Protein AF-T1FDK3-F1 (afdb_monomer)

Structure (mmCIF, N/CA/C/O backbone):
data_AF-T1FDK3-F1
#
_entry.id   AF-T1FDK3-F1
#
loop_
_atom_site.group_PDB
_atom_site.id
_atom_site.type_symbol
_atom_site.label_atom_id
_atom_site.label_alt_id
_atom_site.label_comp_id
_atom_site.label_asym_id
_atom_site.label_entity_id
_atom_site.label_seq_id
_atom_site.pdbx_PDB_ins_code
_atom_site.Cartn_x
_atom_site.Cartn_y
_atom_site.Cartn_z
_atom_site.occupancy
_atom_site.B_iso_or_equiv
_atom_site.auth_seq_id
_atom_site.auth_comp_id
_atom_site.auth_asym_id
_atom_site.auth_atom_id
_atom_site.pdbx_PDB_model_num
ATOM 1 N N . MET A 1 1 ? 22.942 30.268 19.348 1.00 40.03 1 MET A N 1
ATOM 2 C CA . MET A 1 1 ? 23.980 29.227 19.420 1.00 40.03 1 MET A CA 1
ATOM 3 C C . MET A 1 1 ? 23.847 28.448 18.130 1.00 40.03 1 MET A C 1
ATOM 5 O O . MET A 1 1 ? 22.834 27.794 17.935 1.00 40.03 1 MET A O 1
ATOM 9 N N . SER A 1 2 ? 24.730 28.754 17.190 1.00 33.16 2 SER A N 1
ATOM 10 C CA . SER A 1 2 ? 24.758 28.276 15.808 1.00 33.16 2 SER A CA 1
ATOM 11 C C . SER A 1 2 ? 25.145 26.800 15.764 1.00 33.16 2 SER A C 1
ATOM 13 O O . SER A 1 2 ? 26.151 26.430 16.360 1.00 33.16 2 SER A O 1
ATOM 15 N N . GLU A 1 3 ? 24.349 25.976 15.084 1.00 39.06 3 GLU A N 1
ATOM 16 C CA . GLU A 1 3 ? 24.733 24.612 14.711 1.00 39.06 3 GLU A CA 1
ATOM 17 C C . GLU A 1 3 ? 25.651 24.701 13.486 1.00 39.06 3 GLU A C 1
ATOM 19 O O . GLU A 1 3 ? 25.237 25.173 12.426 1.00 39.06 3 GLU A O 1
ATOM 24 N N . GLU A 1 4 ? 26.916 24.321 13.664 1.00 34.44 4 GLU A N 1
ATOM 25 C CA . GLU A 1 4 ? 27.879 24.154 12.577 1.00 34.44 4 GLU A CA 1
ATOM 26 C C . GLU A 1 4 ? 27.476 22.947 11.722 1.00 34.44 4 GLU A C 1
ATOM 28 O O . GLU A 1 4 ? 27.280 21.835 12.218 1.00 34.44 4 GLU A O 1
ATOM 33 N N . LEU A 1 5 ? 27.332 23.195 10.422 1.00 39.03 5 LEU A N 1
ATOM 34 C CA . LEU A 1 5 ? 27.280 22.170 9.390 1.00 39.03 5 LEU A CA 1
ATOM 35 C C . LEU A 1 5 ? 28.651 21.488 9.332 1.00 39.03 5 LEU A C 1
ATOM 37 O O . LEU A 1 5 ? 29.679 22.157 9.318 1.00 39.03 5 LEU A O 1
ATOM 41 N N . CYS A 1 6 ? 28.661 20.159 9.312 1.00 37.69 6 CYS A N 1
ATOM 42 C CA . CYS A 1 6 ? 29.875 19.386 9.081 1.00 37.69 6 CYS A CA 1
ATOM 43 C C . CYS A 1 6 ? 30.230 19.507 7.591 1.00 37.69 6 CYS A C 1
ATOM 45 O O . CYS A 1 6 ? 29.528 18.942 6.747 1.00 37.69 6 CYS A O 1
ATOM 47 N 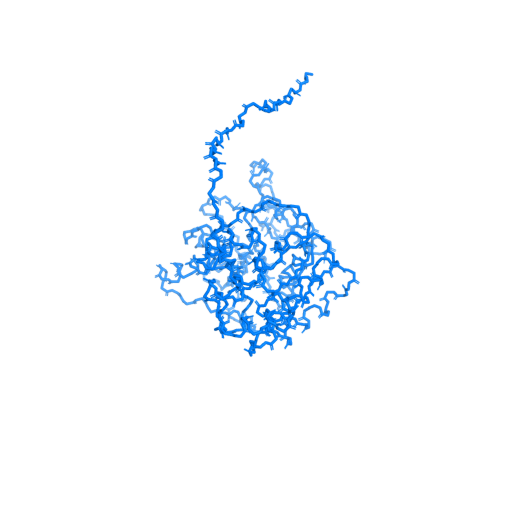N . ASP A 1 7 ? 31.268 20.282 7.280 1.00 34.06 7 ASP A N 1
ATOM 48 C CA . ASP A 1 7 ? 31.867 20.346 5.950 1.00 34.06 7 ASP A CA 1
ATOM 49 C C . ASP A 1 7 ? 32.502 18.982 5.636 1.00 34.06 7 ASP A C 1
ATOM 51 O O . ASP A 1 7 ? 33.380 18.501 6.352 1.00 34.06 7 ASP A O 1
ATOM 55 N N . PHE A 1 8 ? 32.010 18.320 4.589 1.00 36.59 8 PHE A N 1
ATOM 56 C CA . PHE A 1 8 ? 32.657 17.137 4.030 1.00 36.59 8 PHE A CA 1
ATOM 57 C C . PHE A 1 8 ? 33.859 17.607 3.202 1.00 36.59 8 PHE A C 1
ATOM 59 O O . PHE A 1 8 ? 33.680 18.268 2.182 1.00 36.59 8 PHE A O 1
ATOM 66 N N . ASP A 1 9 ? 35.068 17.278 3.655 1.00 35.81 9 ASP A N 1
ATOM 67 C CA . ASP A 1 9 ? 36.313 17.520 2.924 1.00 35.81 9 ASP A CA 1
ATOM 68 C C . ASP A 1 9 ? 36.345 16.696 1.621 1.00 35.81 9 ASP A C 1
ATOM 70 O O . ASP A 1 9 ? 36.283 15.466 1.641 1.00 35.81 9 ASP A O 1
ATOM 74 N N . ASP A 1 10 ? 36.514 17.375 0.484 1.00 41.25 10 ASP A N 1
ATOM 75 C CA . ASP A 1 10 ? 36.627 16.827 -0.883 1.00 41.25 10 ASP A CA 1
ATOM 76 C C . ASP A 1 10 ? 37.941 16.035 -1.142 1.00 41.25 10 ASP A C 1
ATOM 78 O O . ASP A 1 10 ? 38.418 15.957 -2.277 1.00 41.25 10 ASP A O 1
ATOM 82 N N . SER A 1 11 ? 38.574 15.453 -0.116 1.00 37.19 11 SER A N 1
ATOM 83 C CA . SER A 1 11 ? 39.953 14.931 -0.218 1.00 37.19 11 SER A CA 1
ATOM 84 C C . SER A 1 11 ? 40.131 13.410 -0.272 1.00 37.19 11 SER A C 1
ATOM 86 O O . SER A 1 11 ? 41.244 12.964 -0.537 1.00 37.19 11 SER A O 1
ATOM 88 N N . ASP A 1 12 ? 39.072 12.602 -0.196 1.00 36.78 12 ASP A N 1
ATOM 89 C CA . ASP A 1 12 ? 39.185 11.150 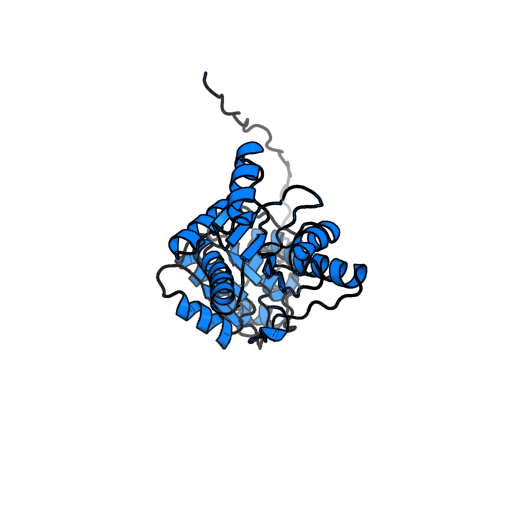-0.415 1.00 36.78 12 ASP A CA 1
ATOM 90 C C . ASP A 1 12 ? 38.819 10.754 -1.858 1.00 36.78 12 ASP A C 1
ATOM 92 O O . ASP A 1 12 ? 37.902 9.973 -2.122 1.00 36.78 12 ASP A O 1
ATOM 96 N N . GLN A 1 13 ? 39.567 11.294 -2.826 1.00 36.38 13 GLN A N 1
ATOM 97 C CA . GLN A 1 13 ? 39.654 10.701 -4.162 1.00 36.38 13 GLN A CA 1
ATOM 98 C C . GLN A 1 13 ? 40.666 9.555 -4.122 1.00 36.38 13 GLN A C 1
ATOM 100 O O . GLN A 1 13 ? 41.876 9.767 -4.085 1.00 36.38 13 GLN A O 1
ATOM 105 N N . ILE A 1 14 ? 40.176 8.318 -4.155 1.00 33.22 14 ILE A N 1
ATOM 106 C CA . ILE A 1 14 ? 41.021 7.152 -4.421 1.00 33.22 14 ILE A CA 1
ATOM 107 C C . ILE A 1 14 ? 41.459 7.230 -5.893 1.00 33.22 14 ILE A C 1
ATOM 109 O O . ILE A 1 14 ? 40.695 6.892 -6.798 1.00 33.22 14 ILE A O 1
ATOM 113 N N . GLU A 1 15 ? 42.689 7.686 -6.142 1.00 29.62 15 GLU A N 1
ATOM 114 C CA . GLU A 1 15 ? 43.348 7.573 -7.447 1.00 29.62 15 GLU A CA 1
ATOM 115 C C . GLU A 1 15 ? 43.604 6.093 -7.773 1.00 29.62 15 GLU A C 1
ATOM 117 O O . GLU A 1 15 ? 44.551 5.473 -7.286 1.00 29.62 15 GLU A O 1
ATOM 122 N N . ILE A 1 16 ? 42.784 5.515 -8.651 1.00 33.41 16 ILE A N 1
ATOM 123 C CA . ILE A 1 16 ? 43.157 4.290 -9.363 1.00 33.41 16 ILE A CA 1
ATOM 124 C C . ILE A 1 16 ? 44.038 4.710 -10.544 1.00 33.41 16 ILE A C 1
ATOM 126 O O . ILE A 1 16 ? 43.554 5.038 -11.626 1.00 33.41 16 ILE A O 1
ATOM 130 N N . VAL A 1 17 ? 45.354 4.708 -10.335 1.00 35.44 17 VAL A N 1
ATOM 131 C CA . VAL A 1 17 ? 46.335 4.857 -11.416 1.00 35.44 17 VAL A CA 1
ATOM 132 C C . VAL A 1 17 ? 46.329 3.580 -12.261 1.00 35.44 17 VAL A C 1
ATOM 134 O O . VAL A 1 17 ? 46.895 2.562 -11.865 1.00 35.44 17 VAL A O 1
ATOM 137 N N . GLN A 1 18 ? 45.729 3.628 -13.452 1.00 35.25 18 GLN A N 1
ATOM 138 C CA . GLN A 1 18 ? 46.006 2.656 -14.511 1.00 35.25 18 GLN A CA 1
ATOM 139 C C . GLN A 1 18 ? 46.892 3.296 -15.582 1.00 35.25 18 GLN A C 1
ATOM 141 O O . GLN A 1 18 ? 46.448 4.084 -16.413 1.00 35.25 18 GLN A O 1
ATOM 146 N N . ASN A 1 19 ? 48.170 2.916 -15.566 1.00 33.00 19 ASN A N 1
ATOM 147 C CA . ASN A 1 19 ? 49.060 3.056 -16.712 1.00 33.00 19 ASN A CA 1
ATOM 148 C C . ASN A 1 19 ? 48.571 2.125 -17.830 1.00 33.00 19 ASN A C 1
ATOM 150 O O . ASN A 1 19 ? 48.770 0.914 -17.741 1.00 33.00 19 ASN A O 1
ATOM 154 N N . ILE A 1 20 ? 48.006 2.678 -18.902 1.00 37.38 20 ILE A N 1
ATOM 155 C CA . ILE A 1 20 ? 47.882 1.971 -20.181 1.00 37.38 20 ILE A CA 1
ATOM 156 C C . ILE A 1 20 ? 48.709 2.748 -21.202 1.00 37.38 20 ILE A C 1
ATOM 158 O O . ILE A 1 20 ? 48.268 3.745 -21.766 1.00 37.38 20 ILE A O 1
ATOM 162 N N . LYS A 1 21 ? 49.951 2.292 -21.389 1.00 33.03 21 LYS A N 1
ATOM 163 C CA . LYS A 1 21 ? 50.723 2.569 -22.600 1.00 33.03 21 LYS A CA 1
ATOM 164 C C . LYS A 1 21 ? 50.174 1.682 -23.712 1.00 33.03 21 LYS A C 1
ATOM 166 O O . LYS A 1 21 ? 50.051 0.478 -23.509 1.00 33.03 21 LYS A O 1
ATOM 171 N N . ASP A 1 22 ? 49.872 2.318 -24.836 1.00 38.66 22 ASP A N 1
ATOM 172 C CA . ASP A 1 22 ? 49.756 1.787 -26.195 1.00 38.66 22 ASP A CA 1
ATOM 173 C C . ASP A 1 22 ? 49.911 0.262 -26.335 1.00 38.66 22 ASP A C 1
ATOM 175 O O . ASP A 1 22 ? 51.022 -0.268 -26.407 1.00 38.66 22 ASP A O 1
ATOM 179 N N . GLN A 1 23 ? 48.779 -0.435 -26.452 1.00 35.69 23 GLN A N 1
ATOM 180 C CA . GLN A 1 23 ? 48.713 -1.697 -27.180 1.00 35.69 23 GLN A CA 1
ATOM 181 C C . GLN A 1 23 ? 47.575 -1.653 -28.196 1.00 35.69 23 GLN A C 1
ATOM 183 O O . GLN A 1 23 ? 46.437 -1.284 -27.913 1.00 35.69 23 GLN A O 1
ATOM 188 N N . GLU A 1 24 ? 47.973 -1.987 -29.413 1.00 35.56 24 GLU A N 1
ATOM 189 C CA . GLU A 1 24 ? 47.253 -1.932 -30.669 1.00 35.56 24 GLU A CA 1
ATOM 190 C C . GLU A 1 24 ? 45.970 -2.783 -30.666 1.00 35.56 24 GLU A C 1
ATOM 192 O O . GLU A 1 24 ? 45.958 -3.912 -30.185 1.00 35.56 24 GLU A O 1
ATOM 197 N N . ASN A 1 25 ? 44.905 -2.238 -31.267 1.00 39.12 25 ASN A N 1
ATOM 198 C CA . ASN A 1 25 ? 43.781 -2.940 -31.903 1.00 39.12 25 ASN A CA 1
ATOM 199 C C . ASN A 1 25 ? 43.365 -4.299 -31.304 1.00 39.12 25 ASN A C 1
ATOM 201 O O . ASN A 1 25 ? 43.448 -5.334 -31.966 1.00 39.12 25 ASN A O 1
ATOM 205 N N . VAL A 1 26 ? 42.781 -4.285 -30.106 1.00 35.75 26 VAL A N 1
ATOM 206 C CA . VAL A 1 26 ? 41.851 -5.342 -29.692 1.00 35.75 26 VAL A CA 1
ATOM 207 C C . VAL A 1 26 ? 40.445 -4.820 -29.952 1.00 35.75 26 VAL A C 1
ATOM 209 O O . VAL A 1 26 ? 40.012 -3.838 -29.352 1.00 35.75 26 VAL A O 1
ATOM 212 N N . SER A 1 27 ? 39.725 -5.447 -30.879 1.00 37.28 27 SER A N 1
ATOM 213 C CA . SER A 1 27 ? 38.295 -5.227 -31.076 1.00 37.28 27 SER A CA 1
ATOM 214 C C . SER A 1 27 ? 37.567 -5.508 -29.760 1.00 37.28 27 SER A C 1
ATOM 216 O O . SER A 1 27 ? 37.318 -6.666 -29.427 1.00 37.28 27 SER A O 1
ATOM 218 N N . ILE A 1 28 ? 37.265 -4.456 -28.993 1.00 47.81 28 ILE A N 1
ATOM 219 C CA . ILE A 1 28 ? 36.451 -4.548 -27.782 1.00 47.81 28 ILE A CA 1
ATOM 220 C C . ILE A 1 28 ? 35.093 -5.080 -28.235 1.00 47.81 28 ILE A C 1
ATOM 222 O O . ILE A 1 28 ? 34.325 -4.366 -28.882 1.00 47.81 28 ILE A O 1
ATOM 226 N N . HIS A 1 29 ? 34.815 -6.349 -27.938 1.00 50.22 29 HIS A N 1
ATOM 227 C CA . HIS A 1 29 ? 33.474 -6.907 -28.024 1.00 50.22 29 HIS A CA 1
ATOM 228 C C . HIS A 1 29 ? 32.595 -6.040 -27.116 1.00 50.22 29 HIS A C 1
ATOM 230 O O . HIS A 1 29 ? 32.628 -6.185 -25.897 1.00 50.22 29 HIS A O 1
ATOM 236 N N . ARG A 1 30 ? 31.870 -5.068 -27.680 1.00 57.72 30 ARG A N 1
ATOM 237 C CA . ARG A 1 30 ? 30.856 -4.350 -26.909 1.00 57.72 30 ARG A CA 1
ATOM 238 C C . ARG A 1 30 ? 29.797 -5.377 -26.535 1.00 57.72 30 ARG A C 1
ATOM 240 O O . ARG A 1 30 ? 29.180 -5.950 -27.434 1.00 57.72 30 ARG A O 1
ATOM 247 N N . SER A 1 31 ? 29.639 -5.623 -25.236 1.00 74.31 31 SER A N 1
ATOM 248 C CA . SER A 1 31 ? 28.607 -6.512 -24.718 1.00 74.31 31 SER A CA 1
ATOM 249 C C . SER A 1 31 ? 27.240 -6.011 -25.171 1.00 74.31 31 SER A C 1
ATOM 251 O O . SER A 1 31 ? 26.939 -4.818 -25.093 1.00 74.31 31 SER A O 1
ATOM 253 N N . GLY A 1 32 ? 26.432 -6.909 -25.720 1.00 88.50 32 GLY A N 1
ATOM 254 C CA . GLY A 1 32 ? 25.068 -6.607 -26.137 1.00 88.50 32 GLY A CA 1
ATOM 255 C C . GLY A 1 32 ? 24.077 -6.962 -25.034 1.00 88.50 32 GLY A C 1
ATOM 256 O O . GLY A 1 32 ? 24.391 -7.700 -24.106 1.00 88.50 32 GLY A O 1
ATOM 257 N N . PHE A 1 33 ? 22.816 -6.548 -25.177 1.00 91.38 33 PHE A N 1
ATOM 258 C CA . PHE A 1 33 ? 21.756 -6.946 -24.233 1.00 91.38 33 PHE A CA 1
ATOM 259 C C . PHE A 1 33 ? 21.548 -8.469 -24.126 1.00 91.38 33 PHE A C 1
ATOM 261 O O . PHE A 1 33 ? 20.960 -8.945 -23.156 1.00 91.38 33 PHE A O 1
ATOM 268 N N . ARG A 1 34 ? 22.023 -9.244 -25.112 1.00 90.31 34 ARG A N 1
ATOM 269 C CA . ARG A 1 34 ? 21.990 -10.715 -25.092 1.00 90.31 34 ARG A CA 1
ATOM 270 C C . ARG A 1 34 ? 22.871 -11.310 -23.993 1.00 90.31 34 ARG A C 1
ATOM 272 O O . ARG A 1 34 ? 22.541 -12.381 -23.491 1.00 90.31 34 ARG A O 1
ATOM 279 N N . ASP A 1 35 ? 23.922 -10.604 -23.589 1.00 92.12 35 ASP A N 1
ATOM 280 C CA . ASP A 1 35 ? 24.878 -11.085 -22.589 1.00 92.12 35 ASP A CA 1
ATOM 281 C C . ASP A 1 35 ? 24.290 -11.043 -21.169 1.00 92.12 35 ASP A C 1
ATOM 283 O O . ASP A 1 35 ? 24.765 -11.736 -20.275 1.00 92.12 35 ASP A O 1
ATOM 287 N N . PHE A 1 36 ? 23.191 -10.305 -20.969 1.00 93.69 36 PHE A N 1
ATOM 288 C CA . PHE A 1 36 ? 22.431 -10.292 -19.716 1.00 93.69 36 PHE A CA 1
ATOM 289 C C . PHE A 1 36 ? 21.510 -11.508 -19.528 1.00 93.69 36 PHE A C 1
ATOM 291 O O . PHE A 1 36 ? 20.826 -11.586 -18.511 1.00 93.69 36 PHE A O 1
ATOM 298 N N . LEU A 1 37 ? 21.448 -12.435 -20.496 1.00 94.12 37 LEU A N 1
ATOM 299 C CA . LEU A 1 37 ? 20.627 -13.657 -20.428 1.00 94.12 37 LEU A CA 1
ATOM 300 C C . LEU A 1 37 ? 19.135 -13.386 -20.134 1.00 94.12 37 LEU A C 1
ATOM 302 O O . LEU A 1 37 ? 18.466 -14.123 -19.407 1.00 94.12 37 LEU A O 1
ATOM 306 N N . LEU A 1 38 ? 18.604 -12.307 -20.715 1.00 95.69 38 LEU A N 1
ATOM 307 C CA . LEU A 1 38 ? 17.199 -11.921 -20.587 1.00 95.69 38 LEU A CA 1
ATOM 308 C C . LEU A 1 38 ? 16.263 -12.910 -21.300 1.00 95.69 38 LEU A C 1
ATOM 310 O O . LEU A 1 38 ? 16.632 -13.558 -22.282 1.00 95.69 38 LEU A O 1
ATOM 314 N N . LYS A 1 39 ? 15.006 -12.951 -20.848 1.00 96.62 39 LYS A N 1
ATOM 315 C CA . LYS A 1 39 ? 13.896 -13.660 -21.494 1.00 96.62 39 LYS A CA 1
ATOM 316 C C . LYS A 1 39 ? 13.822 -13.315 -22.997 1.00 96.62 39 LYS A C 1
ATOM 318 O O . LYS A 1 39 ? 13.952 -12.134 -23.351 1.00 96.62 39 LYS A O 1
ATOM 323 N N . PRO A 1 40 ? 13.580 -14.292 -23.896 1.00 96.88 40 PRO A N 1
ATOM 324 C CA . PRO A 1 40 ? 13.515 -14.052 -25.343 1.00 96.88 40 PRO A CA 1
ATOM 325 C C . PRO A 1 40 ? 12.536 -12.941 -25.752 1.00 96.88 40 PRO A C 1
ATOM 327 O O . PRO A 1 40 ? 12.803 -12.176 -26.680 1.00 96.88 40 PRO A O 1
ATOM 330 N N . GLU A 1 41 ? 11.418 -12.817 -25.041 1.00 96.62 41 GLU A N 1
ATOM 331 C CA . GLU A 1 41 ? 10.383 -11.804 -25.240 1.00 96.62 41 GLU A CA 1
ATOM 332 C C . GLU A 1 41 ? 10.909 -10.388 -24.969 1.00 96.62 41 GLU A C 1
ATOM 334 O O . GLU A 1 41 ? 10.599 -9.459 -25.721 1.00 96.62 41 GLU A O 1
ATOM 339 N N . LEU A 1 42 ? 11.747 -10.230 -23.938 1.00 96.12 42 LEU A N 1
ATOM 340 C CA . LEU A 1 42 ? 12.394 -8.960 -23.605 1.00 96.12 42 LEU A CA 1
ATOM 341 C C . LEU A 1 42 ? 13.462 -8.599 -24.630 1.00 96.12 42 LEU A C 1
ATOM 343 O O . LEU A 1 42 ? 13.479 -7.468 -25.109 1.00 96.12 42 LEU A O 1
ATOM 347 N N . LEU A 1 43 ? 14.306 -9.556 -25.031 1.00 95.75 43 LEU A N 1
ATOM 348 C CA . LEU A 1 43 ? 15.301 -9.333 -26.087 1.00 95.75 43 LEU A CA 1
ATOM 349 C C . LEU A 1 43 ? 14.636 -8.917 -27.402 1.00 95.75 43 LEU A C 1
ATOM 351 O O . LEU A 1 43 ? 15.117 -8.017 -28.090 1.00 95.75 43 LEU A O 1
ATOM 355 N N . ARG A 1 44 ? 13.498 -9.532 -27.741 1.00 95.94 44 ARG A N 1
ATOM 356 C CA . ARG A 1 44 ? 12.699 -9.136 -28.902 1.00 95.94 44 ARG A CA 1
ATOM 357 C C . ARG A 1 44 ? 12.181 -7.704 -28.770 1.00 95.94 44 ARG A C 1
ATOM 359 O O . ARG A 1 44 ? 12.280 -6.948 -29.730 1.00 95.94 44 ARG A O 1
ATOM 366 N N . ALA A 1 45 ? 11.671 -7.317 -27.601 1.00 95.75 45 ALA A N 1
ATOM 367 C CA . ALA A 1 45 ? 11.207 -5.951 -27.367 1.00 95.75 45 ALA A CA 1
ATOM 368 C C . ALA A 1 45 ? 12.349 -4.923 -27.466 1.00 95.75 45 ALA A C 1
ATOM 370 O O . ALA A 1 45 ? 12.179 -3.887 -28.098 1.00 95.75 45 ALA A O 1
ATOM 371 N N . ILE A 1 46 ? 13.522 -5.222 -26.901 1.00 94.50 46 ILE A N 1
ATOM 372 C CA . ILE A 1 46 ? 14.728 -4.380 -26.986 1.00 94.50 46 ILE A CA 1
ATOM 373 C C . ILE A 1 46 ? 15.110 -4.135 -28.456 1.00 94.50 46 ILE A C 1
ATOM 375 O O . ILE A 1 46 ? 15.307 -2.984 -28.854 1.00 94.50 46 ILE A O 1
ATOM 379 N N . ASN A 1 47 ? 15.125 -5.194 -29.273 1.00 92.94 47 ASN A N 1
ATOM 380 C CA . ASN A 1 47 ? 15.431 -5.101 -30.703 1.00 92.94 47 ASN A CA 1
ATOM 381 C C . ASN A 1 47 ? 14.377 -4.296 -31.482 1.00 92.94 47 ASN A C 1
ATOM 383 O O . ASN A 1 47 ? 14.748 -3.474 -32.315 1.00 92.94 47 ASN A O 1
ATOM 387 N N . ASP A 1 48 ? 13.079 -4.476 -31.194 1.00 93.56 48 ASP A N 1
ATOM 388 C CA . ASP A 1 48 ? 11.988 -3.706 -31.822 1.00 93.56 48 ASP A CA 1
ATOM 389 C C . ASP A 1 48 ? 12.168 -2.183 -31.640 1.00 93.56 48 ASP A C 1
ATOM 391 O O . ASP A 1 48 ? 11.686 -1.400 -32.460 1.00 93.56 48 ASP A O 1
ATOM 395 N N . PHE A 1 49 ? 12.837 -1.753 -30.565 1.00 87.25 49 PHE A N 1
ATOM 396 C CA . PHE A 1 49 ? 13.097 -0.341 -30.272 1.00 87.25 49 PHE A CA 1
ATOM 397 C C . PHE A 1 49 ? 14.464 0.164 -30.743 1.00 87.25 49 PHE A C 1
ATOM 399 O O . PHE A 1 49 ? 14.752 1.345 -30.554 1.00 87.25 49 PHE A O 1
ATOM 406 N N . GLY A 1 50 ? 15.283 -0.690 -31.363 1.00 87.31 50 GLY A N 1
ATOM 407 C CA . GLY A 1 50 ? 16.592 -0.308 -31.898 1.00 87.31 50 GLY A CA 1
ATOM 408 C C . GLY A 1 50 ? 17.665 -0.079 -30.831 1.00 87.31 50 GLY A C 1
ATOM 409 O O . GLY A 1 50 ? 18.624 0.648 -31.077 1.00 87.31 50 GLY A O 1
ATOM 410 N N . PHE A 1 51 ? 17.516 -0.663 -29.638 1.00 86.62 51 PHE A N 1
ATOM 411 C CA . PHE A 1 51 ? 18.582 -0.647 -28.638 1.00 86.62 51 PHE A CA 1
ATOM 412 C C . PHE A 1 51 ? 19.629 -1.707 -28.985 1.00 86.62 51 PHE A C 1
ATOM 414 O O . PHE A 1 51 ? 19.393 -2.901 -28.818 1.00 86.62 51 PHE A O 1
ATOM 421 N N . GLU A 1 52 ? 20.791 -1.265 -29.456 1.00 79.06 52 GLU A N 1
ATOM 422 C CA . GLU A 1 52 ? 21.878 -2.170 -29.847 1.00 79.06 52 GLU A CA 1
ATOM 423 C C . GLU A 1 52 ? 22.854 -2.436 -28.694 1.00 79.06 52 GLU A C 1
ATOM 425 O O . GLU A 1 52 ? 23.240 -3.582 -28.459 1.00 79.06 52 GLU A O 1
ATOM 430 N N . PHE A 1 53 ? 23.206 -1.392 -27.936 1.00 90.06 53 PHE A N 1
ATOM 431 C CA . PHE A 1 53 ? 24.223 -1.459 -26.886 1.00 90.06 53 PHE A CA 1
ATOM 432 C C . PHE A 1 53 ? 23.702 -0.900 -25.556 1.00 90.06 53 PHE A C 1
ATOM 434 O O . PHE A 1 53 ? 23.102 0.182 -25.552 1.00 90.06 53 PHE A O 1
ATOM 441 N N . PRO A 1 54 ? 23.931 -1.601 -24.432 1.00 93.56 54 PRO A N 1
ATOM 442 C CA . PRO A 1 54 ? 23.612 -1.087 -23.111 1.00 93.56 54 PRO A CA 1
ATOM 443 C C . PRO A 1 54 ? 24.516 0.090 -22.734 1.00 93.56 54 PRO A C 1
ATOM 445 O O . PRO A 1 54 ? 25.685 0.151 -23.122 1.00 93.56 54 PRO A O 1
ATOM 448 N N . SER A 1 55 ? 23.980 1.032 -21.955 1.00 92.56 55 SER A N 1
ATOM 449 C CA . SER A 1 55 ? 24.794 2.076 -21.326 1.00 92.56 55 SER A CA 1
ATOM 450 C C . SER A 1 55 ? 25.661 1.500 -20.199 1.00 92.56 55 SER A C 1
ATOM 452 O O . SER A 1 55 ? 25.407 0.406 -19.703 1.00 92.56 55 SER A O 1
ATOM 454 N N . GLU A 1 56 ? 26.672 2.249 -19.758 1.00 91.81 56 GLU A N 1
ATOM 455 C CA . GLU A 1 56 ? 27.562 1.855 -18.652 1.00 91.81 56 GLU A CA 1
ATOM 456 C C . GLU A 1 56 ? 26.767 1.457 -17.401 1.00 91.81 56 GLU A C 1
ATOM 458 O O . GLU A 1 56 ? 26.877 0.335 -16.921 1.00 91.81 56 GLU A O 1
ATOM 463 N N . ILE A 1 57 ? 25.815 2.301 -16.986 1.00 93.38 57 ILE A N 1
ATOM 464 C CA . ILE A 1 57 ? 24.976 2.000 -15.821 1.00 93.38 57 ILE A CA 1
ATOM 465 C C . ILE A 1 57 ? 24.096 0.755 -16.008 1.00 93.38 57 ILE A C 1
ATOM 467 O O . ILE A 1 57 ? 23.724 0.100 -15.040 1.00 93.38 57 ILE A O 1
ATOM 471 N N . GLN A 1 58 ? 23.731 0.423 -17.248 1.00 95.06 58 GLN A N 1
ATOM 472 C CA . GLN A 1 58 ? 22.984 -0.797 -17.541 1.00 95.06 58 GLN A CA 1
ATOM 473 C C . GLN A 1 58 ? 23.884 -2.028 -17.437 1.00 95.06 58 GLN A C 1
ATOM 475 O O . GLN A 1 58 ? 23.451 -3.010 -16.842 1.00 95.06 58 GLN A O 1
ATOM 480 N N . ASN A 1 59 ? 25.121 -1.963 -17.941 1.00 94.25 59 ASN A N 1
ATOM 481 C CA . ASN A 1 59 ? 26.109 -3.032 -17.772 1.00 94.25 59 ASN A CA 1
ATOM 482 C C . ASN A 1 59 ? 26.414 -3.304 -16.297 1.00 94.25 59 ASN A C 1
ATOM 484 O O . ASN A 1 59 ? 26.475 -4.466 -15.903 1.00 94.25 59 ASN A O 1
ATOM 488 N N . ASP A 1 60 ? 26.528 -2.255 -15.484 1.00 92.94 60 ASP A N 1
ATOM 489 C CA . ASP A 1 60 ? 26.858 -2.402 -14.066 1.00 92.94 60 ASP A CA 1
ATOM 490 C C . ASP A 1 60 ? 25.667 -2.912 -13.245 1.00 92.94 60 ASP A C 1
ATOM 492 O O . ASP A 1 60 ? 25.804 -3.804 -12.406 1.00 92.94 60 ASP A O 1
ATOM 496 N N . CYS A 1 61 ? 24.472 -2.351 -13.468 1.00 95.88 61 CYS A N 1
ATOM 497 C CA . CYS A 1 61 ? 23.327 -2.623 -12.603 1.00 95.88 61 CYS A CA 1
ATOM 498 C C . CYS A 1 61 ? 22.477 -3.821 -13.041 1.00 95.88 61 CYS A C 1
ATOM 500 O O . CYS A 1 61 ? 21.979 -4.531 -12.171 1.00 95.88 61 CYS A O 1
ATOM 502 N N . ILE A 1 62 ? 22.254 -4.057 -14.343 1.00 96.06 62 ILE A N 1
ATOM 503 C CA . ILE A 1 62 ? 21.308 -5.096 -14.803 1.00 96.06 62 ILE A CA 1
ATOM 504 C C . ILE A 1 62 ? 21.686 -6.498 -14.296 1.00 96.06 62 ILE A C 1
ATOM 506 O O . ILE A 1 62 ? 20.790 -7.168 -13.775 1.00 96.06 62 ILE A O 1
ATOM 510 N N . PRO A 1 63 ? 22.956 -6.948 -14.373 1.00 95.06 63 PRO A N 1
ATOM 511 C CA . PRO A 1 63 ? 23.330 -8.282 -13.905 1.00 95.06 63 PRO A CA 1
ATOM 512 C C . PRO A 1 63 ? 23.009 -8.504 -12.425 1.00 95.06 63 PRO A C 1
ATOM 514 O O . PRO A 1 63 ? 22.445 -9.534 -12.070 1.00 95.06 63 PRO A O 1
ATOM 517 N N . GLN A 1 64 ? 23.297 -7.516 -11.572 1.00 95.31 64 GLN A N 1
ATOM 518 C CA . GLN A 1 64 ? 23.003 -7.587 -10.137 1.00 95.31 64 GLN A CA 1
ATOM 519 C C . GLN A 1 64 ? 21.495 -7.490 -9.870 1.00 95.31 64 GLN A C 1
ATOM 521 O O . GLN A 1 64 ? 20.953 -8.210 -9.034 1.00 95.31 64 GLN A O 1
ATOM 526 N N . ALA A 1 65 ? 20.796 -6.639 -10.624 1.00 96.38 65 ALA A N 1
ATOM 527 C CA . ALA A 1 65 ? 19.372 -6.390 -10.444 1.00 96.38 65 ALA A CA 1
ATOM 528 C C . ALA A 1 65 ? 18.527 -7.622 -10.768 1.00 96.38 65 ALA A C 1
ATOM 530 O O . ALA A 1 65 ? 17.533 -7.864 -10.092 1.00 96.38 65 ALA A O 1
ATOM 531 N N . ILE A 1 66 ? 18.893 -8.383 -11.807 1.00 96.12 66 ILE A N 1
ATOM 532 C CA . ILE A 1 66 ? 18.186 -9.607 -12.223 1.00 96.12 66 ILE A CA 1
ATOM 533 C C . ILE A 1 66 ? 18.244 -10.691 -11.140 1.00 96.12 66 ILE A C 1
ATOM 535 O O . ILE A 1 66 ? 17.320 -11.494 -11.048 1.00 96.12 66 ILE A O 1
ATOM 539 N N . LEU A 1 67 ? 19.291 -10.691 -10.310 1.00 94.62 67 LEU A N 1
ATOM 540 C CA . LEU A 1 67 ? 19.451 -11.620 -9.189 1.00 94.62 67 LEU A CA 1
ATOM 541 C C . LEU A 1 67 ? 18.599 -11.247 -7.963 1.00 94.62 67 LEU A C 1
ATOM 543 O O . LEU A 1 67 ? 18.655 -11.950 -6.959 1.00 94.62 67 LEU A O 1
ATOM 547 N N . GLY A 1 68 ? 17.833 -10.153 -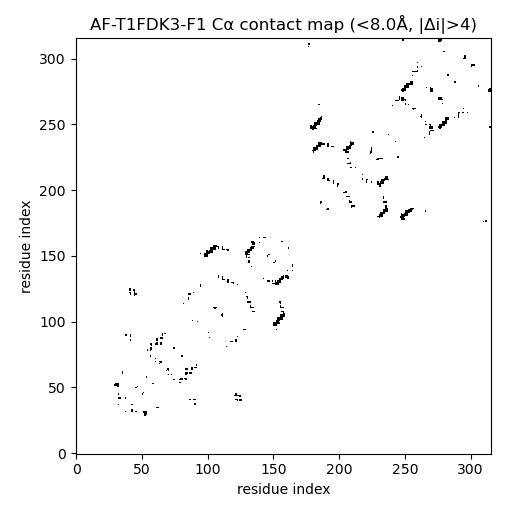8.027 1.00 92.94 68 GLY A N 1
ATOM 548 C CA . GLY A 1 68 ? 16.985 -9.695 -6.925 1.00 92.94 68 GLY A CA 1
ATOM 549 C C . GLY A 1 68 ? 17.735 -8.944 -5.824 1.00 92.94 68 GLY A C 1
ATOM 550 O O . GLY A 1 68 ? 17.215 -8.811 -4.721 1.00 92.94 68 GLY A O 1
ATOM 551 N N . LEU A 1 69 ? 18.952 -8.458 -6.096 1.00 94.69 69 LEU A N 1
ATOM 552 C CA . LEU A 1 69 ? 19.711 -7.654 -5.138 1.00 94.69 69 LEU A CA 1
ATOM 553 C C . LEU A 1 69 ? 19.160 -6.225 -5.038 1.00 94.69 69 LEU A C 1
ATOM 555 O O . LEU A 1 69 ? 18.763 -5.623 -6.040 1.00 94.69 69 LEU A O 1
ATOM 559 N N . ASP A 1 70 ? 19.222 -5.658 -3.833 1.00 95.12 70 ASP A N 1
ATOM 560 C CA . ASP A 1 70 ? 18.924 -4.248 -3.595 1.00 95.12 70 ASP A CA 1
ATOM 561 C C . ASP A 1 70 ? 19.996 -3.356 -4.232 1.00 95.12 70 ASP A C 1
ATOM 563 O O . ASP A 1 70 ? 21.197 -3.539 -4.024 1.00 95.12 70 ASP A O 1
ATOM 567 N N . ILE A 1 71 ? 19.560 -2.354 -5.002 1.00 94.88 71 ILE A N 1
ATOM 568 C CA . ILE A 1 71 ? 20.457 -1.456 -5.739 1.00 94.88 71 ILE A CA 1
ATOM 569 C C . ILE A 1 71 ? 20.187 -0.003 -5.376 1.00 94.88 71 ILE A C 1
ATOM 571 O O . ILE A 1 71 ? 19.080 0.513 -5.543 1.00 94.88 71 ILE A O 1
ATOM 575 N N . ILE A 1 72 ? 21.259 0.691 -4.997 1.00 95.38 72 ILE A N 1
ATOM 576 C CA . ILE A 1 72 ? 21.315 2.150 -4.955 1.00 95.38 72 ILE A CA 1
ATOM 577 C C . ILE A 1 72 ? 22.108 2.616 -6.175 1.00 95.38 72 ILE A C 1
ATOM 579 O O . ILE A 1 72 ? 23.278 2.289 -6.335 1.00 95.38 72 ILE A O 1
ATOM 583 N N . CYS A 1 73 ? 21.456 3.381 -7.050 1.00 91.56 73 CYS A N 1
ATOM 584 C CA . CYS A 1 73 ? 22.033 3.846 -8.308 1.00 91.56 73 CYS A CA 1
ATOM 585 C C . CYS A 1 73 ? 21.948 5.373 -8.413 1.00 91.56 73 CYS A C 1
ATOM 587 O O . CYS A 1 73 ? 20.857 5.951 -8.371 1.00 91.56 73 CYS A O 1
ATOM 589 N N . GLN A 1 74 ? 23.092 6.026 -8.628 1.00 91.69 74 GLN A N 1
ATOM 590 C CA . GLN A 1 74 ? 23.180 7.457 -8.905 1.00 91.69 74 GLN A CA 1
ATOM 591 C C . GLN A 1 74 ? 23.849 7.681 -10.262 1.00 91.69 74 GLN A C 1
ATOM 593 O O . GLN A 1 74 ? 24.963 7.246 -10.510 1.00 91.69 74 GLN A O 1
ATOM 598 N N . THR A 1 75 ? 23.168 8.386 -11.162 1.00 89.75 75 THR A N 1
ATOM 599 C CA . THR A 1 75 ? 23.749 8.828 -12.440 1.00 89.75 75 THR A CA 1
ATOM 600 C C . THR A 1 75 ? 22.966 10.027 -12.978 1.00 89.75 75 THR A C 1
ATOM 602 O O . THR A 1 75 ? 21.918 10.392 -12.429 1.00 89.75 75 THR A O 1
ATOM 605 N N . LYS A 1 76 ? 23.442 10.666 -14.046 1.00 89.25 76 LYS A N 1
ATOM 606 C CA . LYS A 1 76 ? 22.777 11.813 -14.683 1.00 89.25 76 LYS A CA 1
ATOM 607 C C . LYS A 1 76 ? 21.438 11.404 -15.318 1.00 89.25 76 LYS A C 1
ATOM 609 O O . LYS A 1 76 ? 21.158 10.225 -15.553 1.00 89.25 76 LYS A O 1
ATOM 614 N N . SER A 1 77 ? 20.556 12.378 -15.548 1.00 84.50 77 SER A N 1
ATOM 615 C CA . SER A 1 77 ? 19.303 12.129 -16.274 1.00 84.50 77 SER A CA 1
ATOM 616 C C . SER A 1 77 ? 19.598 11.679 -17.710 1.00 84.50 77 SER A C 1
ATOM 618 O O . SER A 1 77 ? 20.590 12.106 -18.292 1.00 84.50 77 SER A O 1
ATOM 620 N N . GLY A 1 78 ? 18.762 10.802 -18.270 1.00 82.31 78 GLY A N 1
ATOM 621 C CA . GLY A 1 78 ? 18.920 10.302 -19.643 1.00 82.31 78 GLY A CA 1
ATOM 622 C C . GLY A 1 78 ? 19.919 9.151 -19.834 1.00 82.31 78 GLY A C 1
ATOM 623 O O . GLY A 1 78 ? 19.950 8.574 -20.911 1.00 82.31 78 GLY A O 1
ATOM 624 N N . MET A 1 79 ? 20.661 8.734 -18.801 1.00 85.94 79 MET A N 1
ATOM 625 C CA . MET A 1 79 ? 21.696 7.682 -18.908 1.00 85.94 79 MET A CA 1
ATOM 626 C C . MET A 1 79 ? 21.160 6.235 -18.952 1.00 85.94 79 MET A C 1
ATOM 628 O O . MET A 1 79 ? 21.923 5.279 -18.847 1.00 85.94 79 MET A O 1
ATOM 632 N N . GLY A 1 80 ? 19.844 6.045 -19.085 1.00 86.56 80 GLY A N 1
ATOM 633 C CA . GLY A 1 80 ? 19.248 4.709 -19.207 1.00 86.56 80 GLY A CA 1
ATOM 634 C C . GLY A 1 80 ? 18.858 4.021 -17.892 1.00 86.56 80 GLY A C 1
ATOM 635 O O . GLY A 1 80 ? 18.512 2.843 -17.927 1.00 86.56 80 GLY A O 1
ATOM 636 N N . LYS A 1 81 ? 18.830 4.747 -16.761 1.00 92.12 81 LYS A N 1
ATOM 637 C CA . LYS A 1 81 ? 18.367 4.251 -15.441 1.00 92.12 81 LYS A CA 1
ATOM 638 C C . LYS A 1 81 ? 17.015 3.547 -15.485 1.00 92.12 81 LYS A C 1
ATOM 640 O O . LYS A 1 81 ? 16.821 2.543 -14.815 1.00 92.12 81 LYS A O 1
ATOM 645 N N . THR A 1 82 ? 16.075 4.081 -16.264 1.00 92.38 82 THR A N 1
ATOM 646 C CA . THR A 1 82 ? 14.727 3.517 -16.357 1.00 92.38 82 THR A CA 1
ATOM 647 C C . THR A 1 82 ? 14.765 2.086 -16.880 1.00 92.38 82 THR A C 1
ATOM 649 O O . THR A 1 82 ? 14.121 1.210 -16.317 1.00 92.38 82 THR A O 1
ATOM 652 N N . ALA A 1 83 ? 15.575 1.822 -17.907 1.00 92.56 83 ALA A N 1
ATOM 653 C CA . ALA A 1 83 ? 15.693 0.486 -18.477 1.00 92.56 83 ALA A CA 1
ATOM 654 C C . ALA A 1 83 ? 16.286 -0.525 -17.485 1.00 92.56 83 ALA A C 1
ATOM 656 O O . ALA A 1 83 ? 15.908 -1.687 -17.546 1.00 92.56 83 ALA A O 1
ATOM 657 N N . VAL A 1 84 ? 17.143 -0.093 -16.547 1.00 95.06 84 VAL A N 1
ATOM 658 C CA . VAL A 1 84 ? 17.715 -0.976 -15.515 1.00 95.06 84 VAL A CA 1
ATOM 659 C C . VAL A 1 84 ? 16.606 -1.661 -14.726 1.00 95.06 84 VAL A C 1
ATOM 661 O O . VAL A 1 84 ? 16.501 -2.883 -14.766 1.00 95.06 84 VAL A O 1
ATOM 664 N N . PHE A 1 85 ? 15.744 -0.884 -14.059 1.00 95.69 85 PHE A N 1
ATOM 665 C CA . PHE A 1 85 ? 14.683 -1.472 -13.241 1.00 95.69 85 PHE A CA 1
ATOM 666 C C . PHE A 1 85 ? 13.549 -2.059 -14.087 1.00 95.69 85 PHE A C 1
ATOM 668 O O . PHE A 1 85 ? 12.916 -3.017 -13.660 1.00 95.69 85 PHE A O 1
ATOM 675 N N . LEU A 1 86 ? 13.269 -1.525 -15.283 1.00 96.38 86 LEU A N 1
ATOM 676 C CA . LEU A 1 86 ? 12.256 -2.101 -16.177 1.00 96.38 86 LEU A CA 1
ATOM 677 C C . LEU A 1 86 ? 12.639 -3.520 -16.601 1.00 96.38 86 LEU A C 1
ATOM 679 O O . LEU A 1 86 ? 11.841 -4.442 -16.451 1.00 96.38 86 LEU A O 1
ATOM 683 N N . LEU A 1 87 ? 13.853 -3.692 -17.129 1.00 96.31 87 LEU A N 1
ATOM 684 C CA . LEU A 1 87 ? 14.318 -4.976 -17.638 1.00 96.31 87 LEU A CA 1
ATOM 685 C C . LEU A 1 87 ? 14.525 -5.971 -16.503 1.00 96.31 87 LEU A C 1
ATOM 687 O O . LEU A 1 87 ? 14.089 -7.110 -16.633 1.00 96.31 87 LEU A O 1
ATOM 691 N N . SER A 1 88 ? 15.118 -5.552 -15.383 1.00 97.19 88 SER A N 1
ATOM 692 C CA . SER A 1 88 ? 15.344 -6.458 -14.257 1.00 97.19 88 SER A CA 1
ATOM 693 C C . SER A 1 88 ? 14.038 -6.941 -13.628 1.00 97.19 88 SER A C 1
ATOM 695 O O . SER A 1 88 ? 13.895 -8.136 -13.373 1.00 97.19 88 SER A O 1
ATOM 697 N N . THR A 1 89 ? 13.056 -6.055 -13.432 1.00 97.44 89 THR A N 1
ATOM 698 C CA . THR A 1 89 ? 11.772 -6.440 -12.827 1.00 97.44 89 THR A CA 1
ATOM 699 C C . THR A 1 89 ? 10.907 -7.256 -13.785 1.00 97.44 89 THR A C 1
ATOM 701 O O . THR A 1 89 ? 10.294 -8.231 -13.362 1.00 97.44 89 THR A O 1
ATOM 704 N N . LEU A 1 90 ? 10.894 -6.944 -15.088 1.00 97.56 90 LEU A N 1
ATOM 705 C CA . LEU A 1 90 ? 10.224 -7.789 -16.083 1.00 97.56 90 LEU A CA 1
ATOM 706 C C . LEU A 1 90 ? 10.926 -9.142 -16.262 1.00 97.56 90 LEU A C 1
ATOM 708 O O . LEU A 1 90 ? 10.267 -10.146 -16.525 1.00 97.56 90 LEU A O 1
ATOM 712 N N . GLN A 1 91 ? 12.247 -9.205 -16.103 1.00 97.56 91 GLN A N 1
ATOM 713 C CA . GLN A 1 91 ? 12.969 -10.472 -16.127 1.00 97.56 91 GLN A CA 1
ATOM 714 C C . GLN A 1 91 ? 12.526 -11.366 -14.965 1.00 97.56 91 GLN A C 1
ATOM 716 O O . GLN A 1 91 ? 12.224 -12.538 -15.183 1.00 97.56 91 GLN A O 1
ATOM 721 N N . GLN A 1 92 ? 12.408 -10.797 -13.767 1.00 95.50 92 GLN A N 1
ATOM 722 C CA . GLN A 1 92 ? 12.013 -11.507 -12.548 1.00 95.50 92 GLN A CA 1
ATOM 723 C C . GLN A 1 92 ? 10.507 -11.767 -12.435 1.00 95.50 92 GLN A C 1
ATOM 725 O O . GLN A 1 92 ? 10.096 -12.588 -11.624 1.00 95.50 92 GLN A O 1
ATOM 730 N N . ILE A 1 93 ? 9.664 -11.095 -13.229 1.00 94.50 93 ILE A N 1
ATOM 731 C CA . ILE A 1 93 ? 8.213 -11.219 -13.064 1.00 94.50 93 ILE A CA 1
ATOM 732 C C . ILE A 1 93 ? 7.737 -12.658 -13.308 1.00 94.50 93 ILE A C 1
ATOM 734 O O . ILE A 1 93 ? 7.991 -13.259 -14.361 1.00 94.50 93 ILE A O 1
ATOM 738 N N . GLU A 1 94 ? 6.973 -13.169 -12.348 1.00 90.94 94 GLU A N 1
ATOM 739 C CA . GLU A 1 94 ? 6.234 -14.422 -12.442 1.00 90.94 94 GLU A CA 1
ATOM 740 C C . GLU A 1 94 ? 4.732 -14.139 -12.437 1.00 90.94 94 GLU A C 1
ATOM 742 O O . GLU A 1 94 ? 4.198 -13.481 -11.537 1.00 90.94 94 GLU A O 1
ATOM 747 N N . LEU A 1 95 ? 4.025 -14.651 -13.445 1.00 87.44 95 LEU A N 1
ATOM 748 C CA . LEU A 1 95 ? 2.592 -14.409 -13.643 1.00 87.44 95 LEU A CA 1
ATOM 749 C C . LEU A 1 95 ? 1.715 -15.395 -12.860 1.00 87.44 95 LEU A C 1
ATOM 751 O O . LEU A 1 95 ? 0.727 -15.920 -13.370 1.00 87.44 95 LEU A O 1
ATOM 755 N N . ASN A 1 96 ? 2.083 -15.623 -11.601 1.00 81.06 96 ASN A N 1
ATOM 756 C CA . ASN A 1 96 ? 1.354 -16.484 -10.682 1.00 81.06 96 ASN A CA 1
ATOM 757 C C . ASN A 1 96 ? 0.312 -15.644 -9.922 1.00 81.06 96 ASN A C 1
ATOM 759 O O . ASN A 1 96 ? 0.654 -14.849 -9.036 1.00 81.06 96 ASN A O 1
ATOM 763 N N . GLY A 1 97 ? -0.962 -15.812 -10.287 1.00 73.12 97 GLY A N 1
ATOM 764 C CA . GLY A 1 97 ? -2.101 -15.094 -9.706 1.00 73.12 97 GLY A CA 1
ATOM 765 C C . GLY A 1 97 ? -2.358 -13.710 -10.317 1.00 73.12 97 GLY A C 1
ATOM 766 O O . GLY A 1 97 ? -1.816 -13.352 -11.357 1.00 73.12 97 GLY A O 1
ATOM 767 N N . GLU A 1 98 ? -3.213 -12.921 -9.664 1.00 73.12 98 GLU A N 1
ATOM 768 C CA . GLU A 1 98 ? -3.681 -11.611 -10.163 1.00 73.12 98 GLU A CA 1
ATOM 769 C C . GLU A 1 98 ? -3.178 -10.420 -9.331 1.00 73.12 98 GLU A C 1
ATOM 771 O O . GLU A 1 98 ? -3.707 -9.310 -9.417 1.00 73.12 98 GLU A O 1
ATOM 776 N N . ASN A 1 99 ? -2.171 -10.651 -8.492 1.00 82.25 99 ASN A N 1
ATOM 777 C CA . ASN A 1 99 ? -1.672 -9.651 -7.557 1.00 82.25 99 ASN A CA 1
ATOM 778 C C . ASN A 1 99 ? -0.703 -8.679 -8.243 1.00 82.25 99 ASN A C 1
ATOM 780 O O . ASN A 1 99 ? -0.009 -9.031 -9.200 1.00 82.25 99 ASN A O 1
ATOM 784 N N . VAL A 1 100 ? -0.612 -7.461 -7.707 1.00 90.94 100 VAL A N 1
ATOM 785 C CA . VAL A 1 100 ? 0.451 -6.517 -8.071 1.00 90.94 100 VAL A CA 1
ATOM 786 C C . VAL A 1 100 ? 1.790 -7.118 -7.636 1.00 90.94 100 VAL A C 1
ATOM 788 O O . VAL A 1 100 ? 1.957 -7.457 -6.468 1.00 90.94 100 VAL A O 1
ATOM 791 N N . LYS A 1 101 ? 2.728 -7.255 -8.575 1.00 91.69 101 LYS A N 1
ATOM 792 C CA . LYS A 1 101 ? 4.083 -7.789 -8.361 1.00 91.69 101 LYS A CA 1
ATOM 793 C C . LYS A 1 101 ? 5.146 -6.696 -8.370 1.00 91.69 101 LYS A C 1
ATOM 795 O O . LYS A 1 101 ? 6.159 -6.816 -7.699 1.00 91.69 101 LYS A O 1
ATOM 800 N N . ILE A 1 102 ? 4.916 -5.625 -9.130 1.00 95.00 102 ILE A N 1
ATOM 801 C CA . ILE A 1 102 ? 5.873 -4.528 -9.297 1.00 95.00 102 ILE A CA 1
ATOM 802 C C . ILE A 1 102 ? 5.181 -3.215 -8.940 1.00 95.00 102 ILE A C 1
ATOM 804 O O . ILE A 1 102 ? 4.162 -2.865 -9.539 1.00 95.00 102 ILE A O 1
ATOM 808 N N . LEU A 1 103 ? 5.758 -2.469 -7.995 1.00 96.12 103 LEU A N 1
ATOM 809 C CA . LEU A 1 103 ? 5.328 -1.120 -7.634 1.00 96.12 103 LEU A CA 1
ATOM 810 C C . LEU A 1 103 ? 6.455 -0.122 -7.907 1.00 96.12 103 LEU A C 1
ATOM 812 O O . LEU A 1 103 ? 7.499 -0.168 -7.264 1.00 96.12 103 LEU A O 1
ATOM 816 N N . VAL A 1 104 ? 6.222 0.821 -8.818 1.00 97.69 104 VAL A N 1
ATOM 817 C CA . VAL A 1 104 ? 7.155 1.916 -9.104 1.00 97.69 104 VAL A CA 1
ATOM 818 C C . VAL A 1 104 ? 6.579 3.235 -8.616 1.00 97.69 104 VAL A C 1
ATOM 820 O O . VAL A 1 104 ? 5.485 3.643 -9.012 1.00 97.69 104 VAL A O 1
ATOM 823 N N . ILE A 1 105 ? 7.339 3.924 -7.768 1.00 97.62 105 ILE A N 1
ATOM 824 C CA . ILE A 1 105 ? 6.951 5.205 -7.178 1.00 97.62 105 ILE A CA 1
ATOM 825 C C . ILE A 1 105 ? 7.849 6.309 -7.733 1.00 97.62 105 ILE A C 1
ATOM 827 O O . ILE A 1 105 ? 9.072 6.210 -7.684 1.00 97.62 105 ILE A O 1
ATOM 831 N N . CYS A 1 106 ? 7.250 7.390 -8.230 1.00 96.56 106 CYS A N 1
ATOM 832 C CA . CYS A 1 106 ? 7.986 8.564 -8.701 1.00 96.56 106 CYS A CA 1
ATOM 833 C C . CYS A 1 106 ? 7.279 9.878 -8.335 1.00 96.56 106 CYS A C 1
ATOM 835 O O . CYS A 1 106 ? 6.110 9.898 -7.956 1.00 96.56 106 CYS A O 1
ATOM 837 N N . HIS A 1 107 ? 7.998 10.998 -8.416 1.00 95.19 107 HIS A N 1
ATOM 838 C CA . HIS A 1 107 ? 7.547 12.274 -7.850 1.00 95.19 107 HIS A CA 1
ATOM 839 C C . HIS A 1 107 ? 6.613 13.081 -8.772 1.00 95.19 107 HIS A C 1
ATOM 841 O O . HIS A 1 107 ? 5.719 13.758 -8.267 1.00 95.19 107 HIS A O 1
ATOM 847 N N . THR A 1 108 ? 6.759 12.994 -10.102 1.00 96.12 108 THR A N 1
ATOM 848 C CA . THR A 1 108 ? 5.888 13.706 -11.059 1.00 96.12 108 THR A CA 1
ATOM 849 C C . THR A 1 108 ? 4.902 12.787 -11.777 1.00 96.12 108 THR A C 1
ATOM 851 O O . THR A 1 108 ? 5.108 11.576 -11.906 1.00 96.12 108 THR A O 1
ATOM 854 N N . ARG A 1 109 ? 3.803 13.381 -12.256 1.00 97.44 109 ARG A N 1
ATOM 855 C CA . ARG A 1 109 ? 2.732 12.684 -12.987 1.00 97.44 109 ARG A CA 1
ATOM 856 C C . ARG A 1 109 ? 3.205 12.270 -14.378 1.00 97.44 109 ARG A C 1
ATOM 858 O O . ARG A 1 109 ? 2.892 11.183 -14.852 1.00 97.44 109 ARG A O 1
ATOM 865 N N . GLU A 1 110 ? 3.968 13.151 -15.007 1.00 96.94 110 GLU A N 1
ATOM 866 C CA . GLU A 1 110 ? 4.529 13.015 -16.343 1.00 96.94 110 GLU A CA 1
ATOM 867 C C . GLU A 1 110 ? 5.519 11.850 -16.374 1.00 96.94 110 GLU A C 1
ATOM 869 O O . GLU A 1 110 ? 5.404 10.973 -17.229 1.00 96.94 110 GLU A O 1
ATOM 874 N N . LEU A 1 111 ? 6.412 11.774 -15.380 1.00 95.69 111 LEU A N 1
ATOM 875 C CA . LEU A 1 111 ? 7.359 10.670 -15.248 1.00 95.69 111 LEU A CA 1
ATOM 876 C C . LEU A 1 111 ? 6.640 9.340 -14.988 1.00 95.69 111 LEU A C 1
ATOM 878 O O . LEU A 1 111 ? 6.980 8.337 -15.609 1.00 95.69 111 LEU A O 1
ATOM 882 N N . ALA A 1 112 ? 5.606 9.327 -14.137 1.00 97.75 112 ALA A N 1
ATOM 883 C CA . ALA A 1 112 ? 4.809 8.120 -13.891 1.00 97.75 112 ALA A CA 1
ATOM 884 C C . ALA A 1 112 ? 4.174 7.594 -15.185 1.00 97.75 112 ALA A C 1
ATOM 886 O O . ALA A 1 112 ? 4.211 6.397 -15.473 1.00 97.75 112 ALA A O 1
ATOM 887 N N . PHE A 1 113 ? 3.609 8.499 -15.988 1.00 97.56 113 PHE A N 1
ATOM 888 C CA . PHE A 1 113 ? 3.023 8.152 -17.276 1.00 97.56 113 PHE A CA 1
ATOM 889 C C . PHE A 1 113 ? 4.073 7.614 -18.255 1.00 97.56 113 PHE A C 1
ATOM 891 O O . PHE A 1 113 ? 3.842 6.577 -18.873 1.00 97.56 113 PHE A O 1
ATOM 898 N N . GLN A 1 114 ? 5.233 8.269 -18.359 1.00 96.69 114 GLN A N 1
ATOM 899 C CA . GLN A 1 114 ? 6.340 7.822 -19.209 1.00 96.69 114 GLN A CA 1
ATOM 900 C C . GLN A 1 114 ? 6.829 6.424 -18.818 1.00 96.69 114 GLN A C 1
ATOM 902 O O . GLN A 1 114 ? 6.873 5.541 -19.669 1.00 96.69 114 GLN A O 1
ATOM 907 N N . ILE A 1 115 ? 7.109 6.186 -17.533 1.00 97.75 115 ILE A N 1
ATOM 908 C CA . ILE A 1 115 ? 7.551 4.874 -17.036 1.00 97.75 115 ILE A CA 1
ATOM 909 C C . ILE A 1 115 ? 6.502 3.797 -17.342 1.00 97.75 115 ILE A C 1
ATOM 911 O O . ILE A 1 115 ? 6.847 2.714 -17.809 1.00 97.75 115 ILE A O 1
ATOM 915 N N . SER A 1 116 ? 5.214 4.089 -17.138 1.00 97.94 116 SER A N 1
ATOM 916 C CA . SER A 1 116 ? 4.141 3.148 -17.474 1.00 97.94 116 SER A CA 1
ATOM 917 C C . SER A 1 116 ? 4.105 2.803 -18.963 1.00 97.94 116 SER A C 1
ATOM 919 O O . SER A 1 116 ? 3.804 1.659 -19.303 1.00 97.94 116 SER A O 1
ATOM 921 N N . LYS A 1 117 ? 4.390 3.764 -19.850 1.00 97.56 117 LYS A N 1
ATOM 922 C CA . LYS A 1 117 ? 4.476 3.516 -21.294 1.00 97.56 117 LYS A CA 1
ATOM 923 C C . LYS A 1 117 ? 5.699 2.699 -21.670 1.00 97.56 117 LYS A C 1
ATOM 925 O O . LYS A 1 117 ? 5.580 1.823 -22.519 1.00 97.56 117 LYS A O 1
ATOM 930 N N . GLU A 1 118 ? 6.825 2.907 -21.002 1.00 96.75 118 GLU A N 1
ATOM 931 C CA . GLU A 1 118 ? 7.997 2.055 -21.191 1.00 96.75 118 GLU A CA 1
ATOM 932 C C . GLU A 1 118 ? 7.732 0.615 -20.727 1.00 96.75 118 GLU A C 1
ATOM 934 O O . GLU A 1 118 ? 8.044 -0.319 -21.457 1.00 96.75 118 GLU A O 1
ATOM 939 N N . PHE A 1 119 ? 7.048 0.401 -19.598 1.00 97.94 119 PHE A N 1
ATOM 940 C CA . PHE A 1 119 ? 6.612 -0.950 -19.220 1.00 97.94 119 PHE A CA 1
ATOM 941 C C . PHE A 1 119 ? 5.728 -1.596 -20.294 1.00 97.94 119 PHE A C 1
ATOM 943 O O . PHE A 1 119 ? 5.974 -2.740 -20.664 1.00 97.94 119 PHE A O 1
ATOM 950 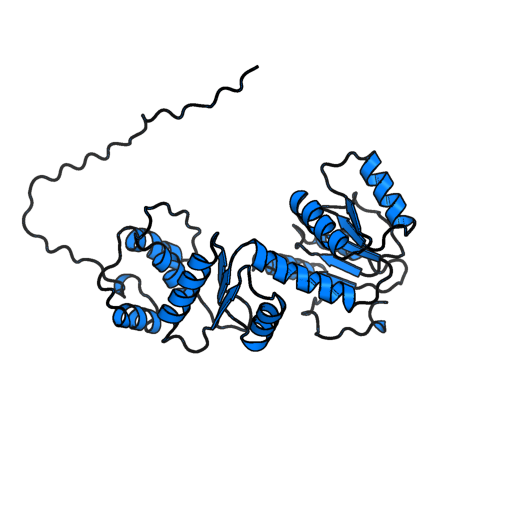N N . GLU A 1 120 ? 4.718 -0.891 -20.821 1.00 96.50 120 GLU A N 1
ATOM 951 C CA . GLU A 1 120 ? 3.864 -1.405 -21.912 1.00 96.50 120 GLU A CA 1
ATO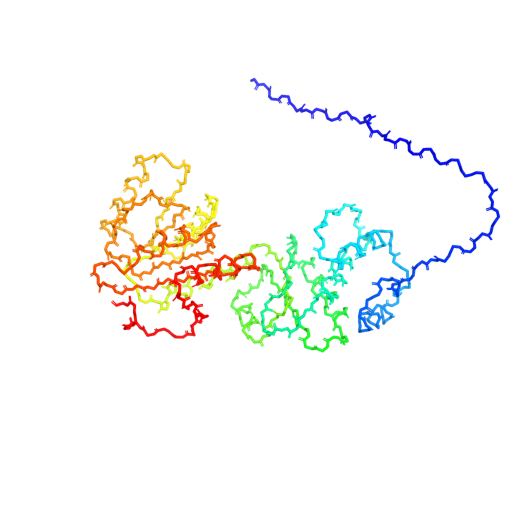M 952 C C . GLU A 1 120 ? 4.680 -1.746 -23.172 1.00 96.50 120 GLU A C 1
ATOM 954 O O . GLU A 1 120 ? 4.424 -2.750 -23.833 1.00 96.50 120 GLU A O 1
ATOM 959 N N . ARG A 1 121 ? 5.693 -0.933 -23.484 1.00 95.56 121 ARG A N 1
ATOM 960 C CA . ARG A 1 121 ? 6.608 -1.134 -24.611 1.00 95.56 121 ARG A CA 1
ATOM 961 C C . ARG A 1 121 ? 7.476 -2.380 -24.435 1.00 95.56 121 ARG A C 1
ATOM 963 O O . ARG A 1 121 ? 7.477 -3.239 -25.314 1.00 95.56 121 ARG A O 1
ATOM 970 N N . PHE A 1 122 ? 8.186 -2.502 -23.315 1.00 96.31 122 PHE A N 1
ATOM 971 C CA . PHE A 1 122 ? 9.098 -3.624 -23.063 1.00 96.31 122 PHE A CA 1
ATOM 972 C C . PHE A 1 122 ? 8.369 -4.944 -22.779 1.00 96.31 122 PHE A C 1
ATOM 974 O O . PHE A 1 122 ? 8.894 -6.006 -23.095 1.00 96.31 122 PHE A O 1
ATOM 981 N N . SER A 1 123 ? 7.135 -4.898 -22.269 1.00 96.62 123 SER A N 1
ATOM 982 C CA . SER A 1 123 ? 6.298 -6.090 -22.060 1.00 96.62 123 SER A CA 1
ATOM 983 C C . SER A 1 123 ? 5.421 -6.467 -23.262 1.00 96.62 123 SER A C 1
ATOM 985 O O . SER A 1 123 ? 4.650 -7.417 -23.170 1.00 96.62 123 SER A O 1
ATOM 987 N N . LYS A 1 124 ? 5.554 -5.785 -24.412 1.00 96.00 124 LYS A N 1
ATOM 988 C CA . LYS A 1 124 ? 4.739 -6.006 -25.626 1.00 96.00 124 LYS A CA 1
ATOM 989 C C . LYS A 1 124 ? 4.647 -7.474 -26.058 1.00 96.00 124 LYS A C 1
ATOM 991 O O . LYS A 1 124 ? 3.608 -7.893 -26.557 1.00 96.00 124 LYS A O 1
ATOM 996 N N . HIS A 1 125 ? 5.729 -8.235 -25.892 1.00 97.00 125 HIS A N 1
ATOM 997 C CA . HIS A 1 125 ? 5.805 -9.650 -26.280 1.00 97.00 125 HIS A CA 1
ATOM 998 C C . HIS A 1 125 ? 5.575 -10.617 -25.110 1.00 97.00 125 HIS A C 1
ATOM 1000 O O . HIS A 1 125 ? 5.642 -11.826 -25.302 1.00 97.00 125 HIS A O 1
ATOM 1006 N N . MET A 1 126 ? 5.297 -10.108 -23.907 1.00 95.38 126 MET A N 1
ATOM 1007 C CA . MET A 1 126 ? 5.053 -10.901 -22.702 1.00 95.38 126 MET A CA 1
ATOM 1008 C C . MET A 1 126 ? 3.547 -11.034 -22.455 1.00 95.38 126 MET A C 1
ATOM 1010 O O . MET A 1 126 ? 2.906 -10.162 -21.862 1.00 95.38 126 MET A O 1
ATOM 1014 N N . ASN A 1 127 ? 2.971 -12.146 -22.911 1.00 91.75 127 ASN A N 1
ATOM 1015 C CA . ASN A 1 127 ? 1.536 -12.393 -22.799 1.00 91.75 127 ASN A CA 1
ATOM 1016 C C . ASN A 1 127 ? 1.064 -12.354 -21.340 1.00 91.75 127 ASN A C 1
ATOM 1018 O O . ASN A 1 127 ? 1.646 -12.977 -20.457 1.00 91.75 127 ASN A O 1
ATOM 1022 N N . GLY A 1 128 ? -0.027 -11.628 -21.096 1.00 91.25 128 GLY A N 1
ATOM 1023 C CA . GLY A 1 128 ? -0.654 -11.536 -19.779 1.00 91.25 128 GLY A CA 1
ATOM 1024 C C . GLY A 1 128 ? -0.084 -10.454 -18.861 1.00 91.25 128 GLY A C 1
ATOM 1025 O O . GLY A 1 128 ? -0.748 -10.130 -17.878 1.00 91.25 128 GLY A O 1
ATOM 1026 N N . VAL A 1 129 ? 1.061 -9.828 -19.163 1.00 95.50 129 VAL A N 1
ATOM 1027 C CA . VAL A 1 129 ? 1.573 -8.696 -18.368 1.00 95.50 129 VAL A CA 1
ATOM 1028 C C . VAL A 1 129 ? 0.637 -7.490 -18.506 1.00 95.50 129 VAL A C 1
ATOM 1030 O O . VAL A 1 129 ? 0.249 -7.098 -19.605 1.00 95.50 129 VAL A O 1
ATOM 1033 N N . ARG A 1 130 ? 0.242 -6.890 -17.376 1.00 95.38 130 ARG A N 1
ATOM 1034 C CA . ARG A 1 130 ? -0.695 -5.759 -17.332 1.00 95.38 130 ARG A CA 1
ATOM 1035 C C . ARG A 1 130 ? -0.135 -4.649 -16.454 1.00 95.38 130 ARG A C 1
ATOM 1037 O O . ARG A 1 130 ? 0.141 -4.878 -15.279 1.00 95.38 130 ARG A O 1
ATOM 1044 N N . THR A 1 131 ? -0.051 -3.445 -17.010 1.00 97.19 131 THR A N 1
ATOM 1045 C CA . THR A 1 131 ? 0.471 -2.252 -16.324 1.00 97.19 131 THR A CA 1
ATOM 1046 C C . THR A 1 131 ? -0.631 -1.231 -16.080 1.00 97.19 131 THR A C 1
ATOM 1048 O O . THR A 1 131 ? -1.440 -0.981 -16.969 1.00 97.19 131 THR A O 1
ATOM 1051 N N . ALA A 1 132 ? -0.682 -0.603 -14.911 1.00 97.50 132 ALA A N 1
ATOM 1052 C CA . ALA A 1 132 ? -1.550 0.541 -14.641 1.00 97.50 132 ALA A CA 1
ATOM 1053 C C . ALA A 1 132 ? -0.753 1.700 -14.042 1.00 97.50 132 ALA A C 1
ATOM 1055 O O . ALA A 1 132 ? 0.271 1.494 -13.392 1.00 97.50 132 ALA A O 1
ATOM 1056 N N . VAL A 1 133 ? -1.246 2.922 -14.257 1.00 98.19 133 VAL A N 1
ATOM 1057 C CA . VAL A 1 133 ? -0.618 4.140 -13.749 1.00 98.19 133 VAL A CA 1
ATOM 1058 C C . VAL A 1 133 ? -1.600 4.988 -12.954 1.00 98.19 133 VAL A C 1
ATOM 1060 O O . VAL A 1 133 ? -2.703 5.259 -13.427 1.00 98.19 133 VAL A O 1
ATOM 1063 N N . PHE A 1 134 ? -1.185 5.442 -11.770 1.00 98.06 134 PHE A N 1
ATOM 1064 C CA . PHE A 1 134 ? -2.036 6.195 -10.851 1.00 98.06 134 PHE A CA 1
ATOM 1065 C C . PHE A 1 134 ? -1.350 7.465 -10.343 1.00 98.06 134 PHE A C 1
ATOM 1067 O O . PHE A 1 134 ? -0.323 7.428 -9.666 1.00 98.06 134 PHE A O 1
ATOM 1074 N N . PHE A 1 135 ? -1.945 8.620 -10.632 1.00 97.62 135 PHE A N 1
ATOM 1075 C CA . PHE A 1 135 ? -1.452 9.917 -10.167 1.00 97.62 135 PHE A CA 1
ATOM 1076 C C . PHE A 1 135 ? -2.573 10.960 -10.063 1.00 97.62 135 PHE A C 1
ATOM 1078 O O . PHE A 1 135 ? -3.643 10.806 -10.650 1.00 97.62 135 PHE A O 1
ATOM 1085 N N . GLY A 1 136 ? -2.309 12.046 -9.326 1.00 94.38 136 GLY A N 1
ATOM 1086 C CA . GLY A 1 136 ? -3.230 13.164 -9.063 1.00 94.38 136 GLY A CA 1
ATOM 1087 C C . GLY A 1 136 ? -3.925 13.773 -10.297 1.00 94.38 136 GLY A C 1
ATOM 1088 O O . GLY A 1 136 ? -3.525 13.553 -11.434 1.00 94.38 136 GLY A O 1
ATOM 1089 N N . GLY A 1 137 ? -4.971 14.579 -10.089 1.00 92.81 137 GLY A N 1
ATOM 1090 C CA . GLY A 1 137 ? -5.645 15.325 -11.171 1.00 92.81 137 GLY A CA 1
ATOM 1091 C C . GLY A 1 137 ? -6.636 14.519 -12.024 1.00 92.81 137 GLY A C 1
ATOM 1092 O O . GLY A 1 137 ? -7.121 15.016 -13.035 1.00 92.81 137 GLY A O 1
ATOM 1093 N N . ARG A 1 138 ? -6.942 13.282 -11.626 1.00 90.50 138 ARG A N 1
ATOM 1094 C CA . ARG A 1 138 ? -8.058 12.465 -12.138 1.00 90.50 138 ARG A CA 1
ATOM 1095 C C . ARG A 1 138 ? -8.909 11.974 -10.970 1.00 90.50 138 ARG A C 1
ATOM 1097 O O . ARG A 1 138 ? -8.402 11.910 -9.848 1.00 90.50 138 ARG A O 1
ATOM 1104 N N . SER A 1 139 ? -10.173 11.639 -11.226 1.00 94.88 139 SER A N 1
ATOM 1105 C CA . SER A 1 139 ? -11.041 11.038 -10.205 1.00 94.88 139 SER A CA 1
ATOM 1106 C C . SER A 1 139 ? -10.449 9.718 -9.719 1.00 94.88 139 SER A C 1
ATOM 1108 O O . SER A 1 139 ? -10.132 8.857 -10.537 1.00 94.88 139 SER A O 1
ATOM 1110 N N . ILE A 1 140 ? -10.336 9.560 -8.399 1.00 94.94 140 ILE A N 1
ATOM 1111 C CA . ILE A 1 140 ? -9.848 8.321 -7.783 1.00 94.94 140 ILE A CA 1
ATOM 1112 C C . ILE A 1 140 ? -10.756 7.126 -8.099 1.00 94.94 140 ILE A C 1
ATOM 1114 O O . ILE A 1 140 ? -10.266 6.012 -8.219 1.00 94.94 140 ILE A O 1
ATOM 1118 N N . SER A 1 141 ? -12.051 7.360 -8.333 1.00 93.56 141 SER A N 1
ATOM 1119 C CA . SER A 1 141 ? -12.996 6.290 -8.665 1.00 93.56 141 SER A CA 1
ATOM 1120 C C . SER A 1 141 ? -12.667 5.589 -9.985 1.00 93.56 141 SER A C 1
ATOM 1122 O O . SER A 1 141 ? -12.904 4.395 -10.126 1.00 93.56 141 SER A O 1
ATOM 1124 N N . LYS A 1 142 ? -12.059 6.301 -10.945 1.00 95.06 142 LYS A N 1
ATOM 1125 C CA . LYS A 1 142 ? -11.589 5.690 -12.203 1.00 95.06 142 LYS A CA 1
ATOM 1126 C C . LYS A 1 142 ? -10.373 4.789 -11.987 1.00 95.06 142 LYS A C 1
ATOM 1128 O O . LYS A 1 142 ? -10.194 3.802 -12.699 1.00 95.06 142 LYS A O 1
ATOM 1133 N N . ASP A 1 143 ? -9.531 5.134 -11.018 1.00 96.31 143 ASP A N 1
ATOM 1134 C CA . ASP A 1 143 ? -8.351 4.342 -10.678 1.00 96.31 143 ASP A CA 1
ATOM 1135 C C . ASP A 1 143 ? -8.769 3.032 -9.990 1.00 96.31 143 ASP A C 1
ATOM 1137 O O . ASP A 1 143 ? -8.237 1.976 -10.322 1.00 96.31 143 ASP A O 1
ATOM 1141 N N . GLU A 1 144 ? -9.776 3.068 -9.113 1.00 93.81 144 GLU A N 1
ATOM 1142 C CA . GLU A 1 144 ? -10.365 1.861 -8.509 1.00 93.81 144 GLU A CA 1
ATOM 1143 C C . GLU A 1 144 ? -10.995 0.939 -9.547 1.00 93.81 144 GLU A C 1
ATOM 1145 O O . GLU A 1 144 ? -10.721 -0.259 -9.565 1.00 93.81 144 GLU A O 1
ATOM 1150 N N . GLU A 1 145 ? -11.793 1.499 -10.458 1.00 94.00 145 GLU A N 1
ATOM 1151 C CA . GLU A 1 145 ? -12.371 0.742 -11.566 1.00 94.00 145 GLU A CA 1
ATOM 1152 C C . GLU A 1 145 ? -11.271 0.070 -12.402 1.00 94.00 145 GLU A C 1
ATOM 1154 O O . GLU A 1 145 ? -11.395 -1.090 -12.794 1.00 94.00 145 GLU A O 1
ATOM 1159 N N . THR A 1 146 ? -10.158 0.773 -12.624 1.00 94.31 146 THR A N 1
ATOM 1160 C CA . THR A 1 146 ? -8.994 0.226 -13.328 1.00 94.31 146 THR A CA 1
ATOM 1161 C C . THR A 1 146 ? -8.344 -0.916 -12.547 1.00 94.31 146 THR A C 1
ATOM 1163 O O . THR A 1 146 ? -8.011 -1.931 -13.156 1.00 94.31 146 THR A O 1
ATOM 1166 N N . LEU A 1 147 ? -8.176 -0.796 -11.226 1.00 92.81 147 LEU A N 1
ATOM 1167 C CA . LEU A 1 147 ? -7.630 -1.870 -10.387 1.00 92.81 147 LEU A CA 1
ATOM 1168 C C . LEU A 1 147 ? -8.489 -3.136 -10.468 1.00 92.81 147 LEU A C 1
ATOM 1170 O O . LEU A 1 147 ? -7.951 -4.222 -10.681 1.00 92.81 147 LEU A O 1
ATOM 1174 N N . ILE A 1 148 ? -9.812 -2.985 -10.376 1.00 89.69 148 ILE A N 1
ATOM 1175 C CA . ILE A 1 148 ? -10.763 -4.103 -10.403 1.00 89.69 148 ILE A CA 1
ATOM 1176 C C . ILE A 1 148 ? -10.813 -4.752 -11.790 1.00 89.69 148 ILE A C 1
ATOM 1178 O O . ILE A 1 148 ? -10.723 -5.973 -11.898 1.00 89.69 148 ILE A O 1
ATOM 1182 N N . LYS A 1 149 ? -10.938 -3.951 -12.857 1.00 92.56 149 LYS A N 1
ATOM 1183 C CA . LYS A 1 149 ? -11.121 -4.464 -14.224 1.00 92.56 149 LYS A CA 1
ATOM 1184 C C . LYS A 1 149 ? -9.825 -4.949 -14.862 1.00 92.56 149 LYS A C 1
ATOM 1186 O O . LYS A 1 149 ? -9.823 -5.972 -15.537 1.00 92.56 149 LYS A O 1
ATOM 1191 N N . LYS A 1 150 ? -8.728 -4.200 -14.705 1.00 93.00 150 LYS A N 1
ATOM 1192 C CA . LYS A 1 150 ? -7.450 -4.511 -15.363 1.00 93.00 150 LYS A CA 1
ATOM 1193 C C . LYS A 1 150 ? -6.621 -5.512 -14.567 1.00 93.00 150 LYS A C 1
ATOM 1195 O O . LYS A 1 150 ? -5.797 -6.182 -15.179 1.00 93.00 150 LYS A O 1
ATOM 1200 N N . ARG A 1 151 ? -6.788 -5.590 -13.238 1.00 92.75 151 ARG A N 1
ATOM 1201 C CA . ARG A 1 151 ? -5.977 -6.428 -12.331 1.00 92.75 151 ARG A CA 1
ATOM 1202 C C . ARG A 1 151 ? -4.482 -6.378 -12.695 1.00 92.75 151 ARG A C 1
ATOM 1204 O O . ARG A 1 151 ? -3.942 -7.364 -13.205 1.00 92.75 151 ARG A O 1
ATOM 1211 N N . PRO A 1 152 ? -3.848 -5.192 -12.610 1.00 95.12 152 PRO A N 1
ATOM 1212 C CA . PRO A 1 152 ? -2.493 -4.995 -13.108 1.00 95.12 152 PRO A CA 1
ATOM 1213 C C . PRO A 1 152 ? -1.466 -5.756 -12.263 1.00 95.12 152 PRO A C 1
ATOM 1215 O O . PRO A 1 152 ? -1.540 -5.751 -11.040 1.00 95.12 152 PRO A O 1
ATOM 1218 N N . HIS A 1 153 ? -0.460 -6.333 -12.918 1.00 95.62 153 HIS A N 1
ATOM 1219 C CA . HIS A 1 153 ? 0.721 -6.889 -12.249 1.00 95.62 153 HIS A CA 1
ATOM 1220 C C . HIS A 1 153 ? 1.759 -5.801 -11.951 1.00 95.62 153 HIS A C 1
ATOM 1222 O O . HIS A 1 153 ? 2.561 -5.936 -11.031 1.00 95.62 153 HIS A O 1
ATOM 1228 N N . ILE A 1 154 ? 1.739 -4.716 -12.729 1.00 97.38 154 ILE A N 1
ATOM 1229 C CA . ILE A 1 154 ? 2.675 -3.598 -12.625 1.00 97.38 154 ILE A CA 1
ATOM 1230 C C . ILE A 1 154 ? 1.887 -2.334 -12.322 1.00 97.38 154 ILE A C 1
ATOM 1232 O O . ILE A 1 154 ? 0.998 -1.947 -13.082 1.00 97.38 154 ILE A O 1
ATOM 1236 N N . VAL A 1 155 ? 2.225 -1.669 -11.226 1.00 97.56 155 VAL A N 1
ATOM 1237 C CA . VAL A 1 155 ? 1.636 -0.393 -10.836 1.00 97.56 155 VAL A CA 1
ATOM 1238 C C . VAL A 1 155 ? 2.722 0.668 -10.804 1.00 97.56 155 VAL A C 1
ATOM 1240 O O . VAL A 1 155 ? 3.719 0.536 -10.104 1.00 97.56 155 VAL A O 1
ATOM 1243 N N . VAL A 1 156 ? 2.506 1.752 -11.541 1.00 98.50 156 VAL A N 1
ATOM 1244 C CA . VAL A 1 156 ? 3.356 2.944 -11.515 1.00 98.50 156 VAL A CA 1
ATOM 1245 C C . VAL A 1 156 ? 2.548 4.094 -10.932 1.00 98.50 156 VAL A C 1
ATOM 1247 O O . VAL A 1 156 ? 1.384 4.274 -11.282 1.00 98.50 156 VAL A O 1
ATOM 1250 N N . GLY A 1 157 ? 3.110 4.920 -10.060 1.00 98.06 157 GLY A N 1
ATOM 1251 C CA . GLY A 1 157 ? 2.328 6.041 -9.556 1.00 98.06 157 GLY A CA 1
ATOM 1252 C C . GLY A 1 157 ? 3.066 7.044 -8.703 1.00 98.06 157 GLY A C 1
ATOM 1253 O O . GLY A 1 157 ? 4.232 6.878 -8.352 1.00 98.06 157 GLY A O 1
ATOM 1254 N N . THR A 1 158 ? 2.348 8.110 -8.359 1.00 98.19 158 THR A N 1
ATOM 1255 C CA . THR A 1 158 ? 2.843 9.101 -7.404 1.00 98.19 158 THR A CA 1
ATOM 1256 C C . THR A 1 158 ? 2.457 8.716 -5.974 1.00 98.19 158 THR A C 1
ATOM 1258 O O . THR A 1 158 ? 1.351 8.199 -5.764 1.00 98.19 158 THR A O 1
ATOM 1261 N N . PRO A 1 159 ? 3.309 9.005 -4.965 1.00 95.94 159 PRO A N 1
ATOM 1262 C CA . PRO A 1 159 ? 3.078 8.587 -3.581 1.00 95.94 159 PRO A CA 1
ATOM 1263 C C . PRO A 1 159 ? 1.681 8.945 -3.064 1.00 95.94 159 PRO A C 1
ATOM 1265 O O . PRO A 1 159 ? 0.984 8.106 -2.499 1.00 95.94 159 PRO A O 1
ATOM 1268 N N . GLY A 1 160 ? 1.239 10.182 -3.321 1.00 94.56 160 GLY A N 1
ATOM 1269 C CA . GLY A 1 160 ? -0.047 10.680 -2.837 1.00 94.56 160 GLY A CA 1
ATOM 1270 C C . GLY A 1 160 ? -1.252 9.917 -3.394 1.00 94.56 160 GLY A C 1
ATOM 1271 O O . GLY A 1 160 ? -2.186 9.635 -2.647 1.00 94.56 160 GLY A O 1
ATOM 1272 N N . ARG A 1 161 ? -1.247 9.541 -4.683 1.00 96.62 161 ARG A N 1
ATOM 1273 C CA . ARG A 1 161 ? -2.370 8.789 -5.267 1.00 96.62 161 ARG A CA 1
ATOM 1274 C C . ARG A 1 161 ? -2.374 7.334 -4.808 1.00 96.62 161 ARG A C 1
ATOM 1276 O O . ARG A 1 161 ? -3.438 6.824 -4.474 1.00 96.62 161 ARG A O 1
ATOM 1283 N N . LEU A 1 162 ? -1.211 6.689 -4.761 1.00 95.94 162 LEU A N 1
ATOM 1284 C CA . LEU A 1 162 ? -1.091 5.302 -4.304 1.00 95.94 162 LEU A CA 1
ATOM 1285 C C . LEU A 1 162 ? -1.542 5.156 -2.844 1.00 95.94 162 LEU A C 1
ATOM 1287 O O . LEU A 1 162 ? -2.329 4.267 -2.520 1.00 95.94 162 LEU A O 1
ATOM 1291 N N . LEU A 1 163 ? -1.125 6.085 -1.977 1.00 92.75 163 LEU A N 1
ATOM 1292 C CA . LEU A 1 163 ? -1.581 6.127 -0.589 1.00 92.75 163 LEU A CA 1
ATOM 1293 C C . LEU A 1 163 ? -3.093 6.376 -0.494 1.00 92.75 163 LEU A C 1
ATOM 1295 O O . LEU A 1 163 ? -3.773 5.715 0.288 1.00 92.75 163 LEU A O 1
ATOM 1299 N N . ALA A 1 164 ? -3.633 7.284 -1.312 1.00 93.62 164 ALA A N 1
ATOM 1300 C CA . ALA A 1 164 ? -5.067 7.553 -1.336 1.00 93.62 164 ALA A CA 1
ATOM 1301 C C . ALA A 1 164 ? -5.889 6.320 -1.748 1.00 93.62 164 ALA A C 1
ATOM 1303 O O . ALA A 1 164 ? -6.935 6.086 -1.151 1.00 93.62 164 ALA A O 1
ATOM 1304 N N . LEU A 1 165 ? -5.417 5.517 -2.710 1.00 94.62 165 LEU A N 1
ATOM 1305 C CA . LEU A 1 165 ? -6.076 4.268 -3.118 1.00 94.62 165 LEU A CA 1
ATOM 1306 C C . LEU A 1 165 ? -6.114 3.247 -1.978 1.00 94.62 165 LEU A C 1
ATOM 1308 O O . LEU A 1 165 ? -7.169 2.691 -1.682 1.00 94.62 165 LEU A O 1
ATOM 1312 N N . ARG A 1 166 ? -4.994 3.063 -1.270 1.00 92.75 166 ARG A N 1
ATOM 1313 C CA . ARG A 1 166 ? -4.948 2.195 -0.084 1.00 92.75 166 ARG A CA 1
ATOM 1314 C C . ARG A 1 166 ? -5.891 2.681 1.019 1.00 92.75 166 ARG A C 1
ATOM 1316 O O . ARG A 1 166 ? -6.609 1.883 1.612 1.00 92.75 166 ARG A O 1
ATOM 1323 N N . ASN A 1 167 ? -5.905 3.985 1.291 1.00 93.88 167 ASN A N 1
ATOM 1324 C CA . ASN A 1 167 ? -6.779 4.558 2.317 1.00 93.88 167 ASN A CA 1
ATOM 1325 C C . ASN A 1 167 ? -8.251 4.466 1.930 1.00 93.88 167 ASN A C 1
ATOM 1327 O O . ASN A 1 167 ? -9.093 4.285 2.800 1.00 93.88 167 ASN A O 1
ATOM 1331 N N . LYS A 1 168 ? -8.562 4.539 0.635 1.00 92.31 168 LYS A N 1
ATOM 1332 C CA . LYS A 1 168 ? -9.928 4.367 0.160 1.00 92.31 168 LYS A CA 1
ATOM 1333 C C . LYS A 1 168 ? -10.453 2.956 0.426 1.00 92.31 168 LYS A C 1
ATOM 1335 O O . LYS A 1 168 ? -11.590 2.840 0.864 1.00 92.31 168 LYS A O 1
ATOM 1340 N N . LYS A 1 169 ? -9.619 1.915 0.293 1.00 92.00 169 LYS A N 1
ATOM 1341 C CA . LYS A 1 169 ? -10.011 0.546 0.674 1.00 92.00 169 LYS A CA 1
ATOM 1342 C C . LYS A 1 169 ? -10.338 0.420 2.166 1.00 92.00 169 LYS A C 1
ATOM 1344 O O . LYS A 1 169 ? -11.295 -0.255 2.524 1.00 92.00 169 LYS A O 1
ATOM 1349 N N . LEU A 1 170 ? -9.582 1.100 3.032 1.00 95.12 170 LEU A N 1
ATOM 1350 C CA . LEU A 1 170 ? -9.896 1.164 4.462 1.00 95.12 170 LEU A CA 1
ATOM 1351 C C . LEU A 1 170 ? -11.248 1.848 4.709 1.00 95.12 170 LEU A C 1
ATOM 1353 O O . LEU A 1 170 ? -12.064 1.314 5.450 1.00 95.12 170 LEU A O 1
ATOM 1357 N N . THR A 1 171 ? -11.491 3.004 4.088 1.00 94.12 171 THR A N 1
ATOM 1358 C CA . THR A 1 171 ? -12.770 3.718 4.215 1.00 94.12 171 THR A CA 1
ATOM 1359 C C . THR A 1 171 ? -13.939 2.869 3.708 1.00 94.12 171 THR A C 1
ATOM 1361 O O . THR A 1 171 ? -14.930 2.748 4.412 1.00 94.12 171 THR A O 1
ATOM 1364 N N . GLU A 1 172 ? -13.800 2.204 2.556 1.00 91.94 172 GLU A N 1
ATOM 1365 C CA . GLU A 1 172 ? -14.814 1.285 2.013 1.00 91.94 172 GLU A CA 1
ATOM 1366 C C . GLU A 1 172 ? -15.168 0.179 3.021 1.00 91.94 172 GLU A C 1
ATOM 1368 O O . GLU A 1 172 ? -16.337 -0.140 3.219 1.00 91.94 172 GLU A O 1
ATOM 1373 N N . MET A 1 173 ? -14.169 -0.386 3.706 1.00 91.88 173 MET A N 1
ATOM 1374 C CA . MET A 1 173 ? -14.414 -1.373 4.760 1.00 91.88 173 MET A CA 1
ATOM 1375 C C . MET A 1 173 ? -15.126 -0.768 5.971 1.00 91.88 173 MET A C 1
ATOM 1377 O O . MET A 1 173 ? -16.030 -1.394 6.509 1.00 91.88 173 MET A O 1
ATOM 1381 N N . LEU A 1 174 ? -14.747 0.440 6.396 1.00 94.44 174 LEU A N 1
ATOM 1382 C CA . LEU A 1 174 ? -15.428 1.143 7.490 1.00 94.44 174 LEU A CA 1
ATOM 1383 C C . LEU A 1 174 ? -16.871 1.540 7.130 1.00 94.44 174 LEU A C 1
ATOM 1385 O O . LEU A 1 174 ? -17.673 1.779 8.023 1.00 94.44 174 LEU A O 1
ATOM 1389 N N . GLU A 1 175 ? -17.209 1.653 5.848 1.00 92.50 175 GLU A N 1
ATOM 1390 C CA . GLU A 1 175 ? -18.582 1.908 5.397 1.00 92.50 175 GLU A CA 1
ATOM 1391 C C . GLU A 1 175 ? -19.416 0.625 5.321 1.00 92.50 175 GLU A C 1
ATOM 1393 O O . GLU A 1 175 ? -20.609 0.662 5.609 1.00 92.50 175 GLU A O 1
ATOM 1398 N N . LYS A 1 176 ? -18.801 -0.496 4.923 1.00 91.12 176 LYS A N 1
ATOM 1399 C CA . LYS A 1 176 ? -19.490 -1.780 4.724 1.00 91.12 176 LYS A CA 1
ATOM 1400 C C . LYS A 1 176 ? -19.653 -2.608 5.996 1.00 91.12 176 LYS A C 1
ATOM 1402 O O . LYS A 1 176 ? -20.614 -3.358 6.094 1.00 91.12 176 LYS A O 1
ATOM 1407 N N . LEU A 1 177 ? -18.700 -2.530 6.922 1.00 92.25 177 LEU A N 1
ATOM 1408 C CA . LEU A 1 177 ? -18.709 -3.339 8.137 1.00 92.25 177 LEU A CA 1
ATOM 1409 C C . LEU A 1 177 ? -19.545 -2.670 9.227 1.00 92.25 177 LEU A C 1
ATOM 1411 O O . LEU A 1 177 ? -19.303 -1.516 9.582 1.00 92.25 177 LEU A O 1
ATOM 1415 N N . ASP A 1 178 ? -20.440 -3.431 9.847 1.00 91.75 178 ASP A N 1
ATOM 1416 C CA . ASP A 1 178 ? -21.065 -3.034 11.103 1.00 91.75 178 ASP A CA 1
ATOM 1417 C C . ASP A 1 178 ? -20.080 -3.188 12.266 1.00 91.75 178 ASP A C 1
ATOM 1419 O O . ASP A 1 178 ? -19.446 -4.228 12.444 1.00 91.75 178 ASP A O 1
ATOM 1423 N N . TYR A 1 179 ? -19.910 -2.138 13.070 1.00 93.00 179 TYR A N 1
ATOM 1424 C CA . TYR A 1 179 ? -19.020 -2.162 14.232 1.00 93.00 179 TYR A CA 1
ATOM 1425 C C . TYR A 1 179 ? -19.489 -1.244 15.352 1.00 93.00 179 TYR A C 1
ATOM 1427 O O . TYR A 1 179 ? -20.046 -0.173 15.121 1.00 93.00 179 TYR A O 1
ATOM 1435 N N . ASN A 1 180 ? -19.177 -1.611 16.588 1.00 92.25 180 ASN A N 1
ATOM 1436 C CA . ASN A 1 180 ? -19.345 -0.743 17.745 1.00 92.25 180 ASN A CA 1
ATOM 1437 C C . ASN A 1 180 ? -18.163 0.232 17.820 1.00 92.25 180 ASN A C 1
ATOM 1439 O O . ASN A 1 180 ? -18.339 1.445 17.659 1.00 92.25 180 ASN A O 1
ATOM 1443 N N . GLN A 1 181 ? -16.950 -0.308 17.964 1.00 93.81 181 GLN A N 1
ATOM 1444 C CA . GLN A 1 181 ? -15.692 0.432 17.877 1.00 93.81 181 GLN A CA 1
ATOM 1445 C C . GLN A 1 181 ? -14.636 -0.337 17.074 1.00 93.81 181 GLN A C 1
ATOM 1447 O O . GLN A 1 181 ? -14.598 -1.568 17.096 1.00 93.81 181 GLN A O 1
ATOM 1452 N N . VAL A 1 182 ? -13.746 0.407 16.410 1.00 95.19 182 VAL A N 1
ATOM 1453 C CA . VAL A 1 182 ? -12.642 -0.134 15.604 1.00 95.19 182 VAL A CA 1
ATOM 1454 C C . VAL A 1 182 ? -11.303 0.345 16.136 1.00 95.19 182 VAL A C 1
ATOM 1456 O O . VAL A 1 182 ? -11.132 1.526 16.457 1.00 95.19 182 VAL A O 1
ATOM 1459 N N . ILE A 1 183 ? -10.324 -0.555 16.155 1.00 95.31 183 ILE A N 1
ATOM 1460 C CA . ILE A 1 183 ? -8.919 -0.199 16.362 1.00 95.31 183 ILE A CA 1
ATOM 1461 C C . ILE A 1 183 ? -8.141 -0.434 15.071 1.00 95.31 183 ILE A C 1
ATOM 1463 O O . ILE A 1 183 ? -8.159 -1.536 14.534 1.00 95.31 183 ILE A O 1
ATOM 1467 N N . ILE A 1 184 ? -7.429 0.589 14.597 1.00 97.12 184 ILE A N 1
ATOM 1468 C CA . ILE A 1 184 ? -6.648 0.545 13.356 1.00 97.12 184 ILE A CA 1
ATOM 1469 C C . ILE A 1 184 ? -5.162 0.726 13.677 1.00 97.12 184 ILE A C 1
ATOM 1471 O O . ILE A 1 184 ? -4.693 1.845 13.891 1.00 97.12 184 ILE A O 1
ATOM 1475 N N . PHE A 1 185 ? -4.408 -0.369 13.722 1.00 96.12 185 PHE A N 1
ATOM 1476 C CA . PHE A 1 185 ? -2.987 -0.344 14.064 1.00 96.12 185 PHE A CA 1
ATOM 1477 C C . PHE A 1 185 ? -2.114 0.096 12.887 1.00 96.12 185 PHE A C 1
ATOM 1479 O O . PHE A 1 185 ? -2.237 -0.418 11.775 1.00 96.12 185 PHE A O 1
ATOM 1486 N N . VAL A 1 186 ? -1.182 1.011 13.159 1.00 96.44 186 VAL A N 1
ATOM 1487 C CA . VAL A 1 186 ? -0.202 1.525 12.189 1.00 96.44 186 VAL A CA 1
ATOM 1488 C C . VAL A 1 186 ? 1.215 1.447 12.754 1.00 96.44 186 VAL A C 1
ATOM 1490 O O . VAL A 1 186 ? 1.406 1.475 13.964 1.00 96.44 186 VAL A O 1
ATOM 1493 N N . LYS A 1 187 ? 2.244 1.403 11.905 1.00 93.50 187 LYS A N 1
ATOM 1494 C CA . LYS A 1 187 ? 3.627 1.179 12.375 1.00 93.50 187 LYS A CA 1
ATOM 1495 C C . LYS A 1 187 ? 4.370 2.421 12.878 1.00 93.50 187 LYS A C 1
AT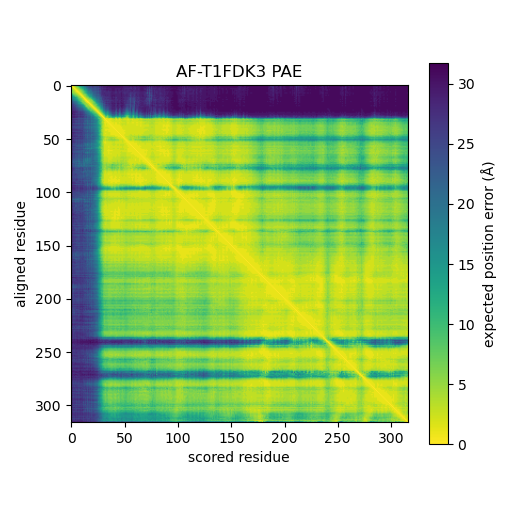OM 1497 O O . LYS A 1 187 ? 5.396 2.303 13.541 1.00 93.50 187 LYS A O 1
ATOM 1502 N N . SER A 1 188 ? 3.907 3.635 12.560 1.00 94.75 188 SER A N 1
ATOM 1503 C CA . SER A 1 188 ? 4.645 4.863 12.900 1.00 94.75 188 SER A CA 1
ATOM 1504 C C . SER A 1 188 ? 3.761 6.037 13.308 1.00 94.75 188 SER A C 1
ATOM 1506 O O . SER A 1 188 ? 2.593 6.130 12.931 1.00 94.75 188 SER A O 1
ATOM 1508 N N . VAL A 1 189 ? 4.355 6.969 14.065 1.00 95.88 189 VAL A N 1
ATOM 1509 C CA . VAL A 1 189 ? 3.694 8.202 14.528 1.00 95.88 189 VAL A CA 1
ATOM 1510 C C . VAL A 1 189 ? 3.176 9.015 13.345 1.00 95.88 189 VAL A C 1
ATOM 1512 O O . VAL A 1 189 ? 2.014 9.403 13.335 1.00 95.88 189 VAL A O 1
ATOM 1515 N N . GLN A 1 190 ? 4.005 9.203 12.315 1.00 95.12 190 GLN A N 1
ATOM 1516 C CA . GLN A 1 190 ? 3.621 9.971 11.132 1.00 95.12 190 GLN A CA 1
ATOM 1517 C C . GLN A 1 190 ? 2.391 9.376 10.434 1.00 95.12 190 GLN A C 1
ATOM 1519 O O . GLN A 1 190 ? 1.505 10.107 9.999 1.00 95.12 190 GLN A O 1
ATOM 1524 N N . ARG A 1 191 ? 2.315 8.042 10.351 1.00 95.12 191 ARG A N 1
ATOM 1525 C CA . ARG A 1 191 ? 1.177 7.338 9.744 1.00 95.12 191 ARG A CA 1
ATOM 1526 C C . ARG A 1 191 ? -0.075 7.440 10.605 1.00 95.12 191 ARG A C 1
ATOM 1528 O O . ARG A 1 191 ? -1.148 7.654 10.060 1.00 95.12 191 ARG A O 1
ATOM 1535 N N . CYS A 1 192 ? 0.074 7.343 11.924 1.00 96.62 192 CYS A N 1
ATOM 1536 C CA . CYS A 1 192 ? -1.008 7.524 12.891 1.00 96.62 192 CYS A CA 1
ATOM 1537 C C . CYS A 1 192 ? -1.653 8.905 12.744 1.00 96.62 192 CYS A C 1
ATOM 1539 O O . CYS A 1 192 ? -2.861 8.998 12.530 1.00 96.62 192 CYS A O 1
ATOM 1541 N N . VAL A 1 193 ? -0.837 9.963 12.758 1.00 95.69 193 VAL A N 1
ATOM 1542 C CA . VAL A 1 193 ? -1.303 11.345 12.585 1.00 95.69 193 VAL A CA 1
ATOM 1543 C C . VAL A 1 193 ? -1.949 11.531 11.210 1.00 95.69 193 VAL A C 1
ATOM 1545 O O . VAL A 1 193 ? -3.101 11.950 11.129 1.00 95.69 193 VAL A O 1
ATOM 1548 N N . SER A 1 194 ? -1.261 11.136 10.134 1.00 95.12 194 S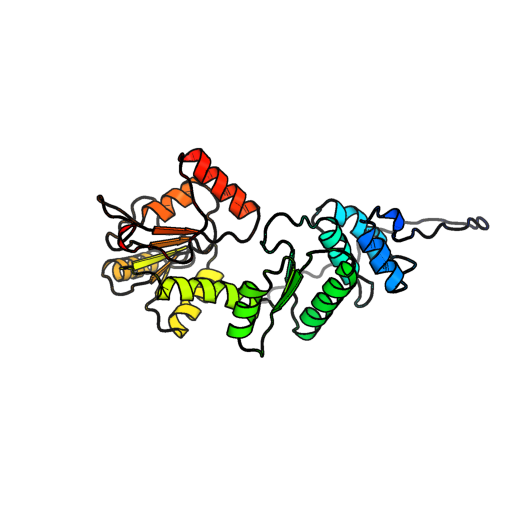ER A N 1
ATOM 1549 C CA . SER A 1 194 ? -1.759 11.312 8.764 1.00 95.12 194 SER A CA 1
ATOM 1550 C C . SER A 1 194 ? -3.074 10.566 8.500 1.00 95.12 194 SER A C 1
ATOM 1552 O O . SER A 1 194 ? -3.969 11.118 7.858 1.00 95.12 194 SER A O 1
ATOM 1554 N N . LEU A 1 195 ? -3.217 9.336 9.004 1.00 96.50 195 LEU A N 1
ATOM 1555 C CA . LEU A 1 195 ? -4.441 8.553 8.845 1.00 96.50 195 LEU A CA 1
ATOM 1556 C C . LEU A 1 195 ? -5.596 9.146 9.661 1.00 96.50 195 LEU A C 1
ATOM 1558 O O . LEU A 1 195 ? -6.706 9.270 9.147 1.00 96.50 195 LEU A O 1
ATOM 1562 N N . CYS A 1 196 ? -5.331 9.559 10.903 1.00 96.06 196 CYS A N 1
ATOM 1563 C CA . CYS A 1 196 ? -6.318 10.208 11.765 1.00 96.06 196 CYS A CA 1
ATOM 1564 C C . CYS A 1 196 ? -6.837 11.515 11.144 1.00 96.06 196 CYS A C 1
ATOM 1566 O O . CYS A 1 196 ? -8.044 11.738 11.082 1.00 96.06 196 CYS A O 1
ATOM 1568 N N . GLU A 1 197 ? -5.950 12.362 10.615 1.00 94.81 197 GLU A N 1
ATOM 1569 C CA . GLU A 1 197 ? -6.340 13.584 9.902 1.00 94.81 197 GLU A CA 1
ATOM 1570 C C . GLU A 1 197 ? -7.216 13.288 8.682 1.00 94.81 197 GLU A C 1
ATOM 1572 O O . GLU A 1 197 ? -8.193 13.995 8.430 1.00 94.81 197 GLU A O 1
ATOM 1577 N N . GLN A 1 198 ? -6.884 12.246 7.915 1.00 94.25 198 GLN A N 1
ATOM 1578 C CA . GLN A 1 198 ? -7.676 11.863 6.752 1.00 94.25 198 GLN A CA 1
ATOM 1579 C C . GLN A 1 198 ? -9.075 11.370 7.142 1.00 94.25 198 GLN A C 1
ATOM 1581 O O . GLN A 1 198 ? -10.055 11.795 6.530 1.00 94.25 198 GLN A O 1
ATOM 1586 N N . LEU A 1 199 ? -9.177 10.505 8.151 1.00 96.31 199 LEU A N 1
ATOM 1587 C CA . LEU A 1 199 ? -10.460 9.989 8.632 1.00 96.31 199 LEU A CA 1
ATOM 1588 C C . LEU A 1 199 ? -11.320 11.112 9.239 1.00 96.31 199 LEU A C 1
ATOM 1590 O O . LEU A 1 199 ? -12.508 11.206 8.932 1.00 96.31 199 LEU A O 1
ATOM 1594 N N . ASN A 1 200 ? -10.717 12.039 9.991 1.00 94.94 200 ASN A N 1
ATOM 1595 C CA . ASN A 1 200 ? -11.405 13.233 10.497 1.00 94.94 200 ASN A CA 1
ATOM 1596 C C . ASN A 1 200 ? -11.952 14.119 9.365 1.00 94.94 200 ASN A C 1
ATOM 1598 O O . ASN A 1 200 ? -13.084 14.595 9.444 1.00 94.94 200 ASN A O 1
ATOM 1602 N N . LYS A 1 201 ? -11.197 14.311 8.271 1.00 93.69 201 LYS A N 1
ATOM 1603 C CA . LYS A 1 201 ? -11.680 15.047 7.081 1.00 93.69 201 LYS A CA 1
ATOM 1604 C C . LYS A 1 201 ? -12.890 14.375 6.427 1.00 93.69 201 LYS A C 1
ATOM 1606 O O . LYS A 1 201 ? -13.727 15.061 5.847 1.00 93.69 201 LYS A O 1
ATOM 1611 N N . GLN A 1 202 ? -12.993 13.054 6.539 1.00 92.19 202 GLN A N 1
ATOM 1612 C CA . GLN A 1 202 ? -14.145 12.264 6.097 1.00 92.19 202 GLN A CA 1
ATOM 1613 C C . GLN A 1 202 ? -15.267 12.192 7.151 1.00 92.19 202 GLN A C 1
ATOM 1615 O O . GLN A 1 202 ? -16.239 11.474 6.952 1.00 92.19 202 GLN A O 1
ATOM 1620 N N . LYS A 1 203 ? -15.173 12.977 8.236 1.00 93.75 203 LYS A N 1
ATOM 1621 C CA . LYS A 1 203 ? -16.149 13.070 9.335 1.00 93.75 203 LYS A CA 1
ATOM 1622 C C . LYS A 1 203 ? -16.282 11.807 10.194 1.00 93.75 203 LYS A C 1
ATOM 1624 O O . LYS A 1 203 ? -17.256 11.679 10.933 1.00 93.75 203 LYS A O 1
ATOM 1629 N N . TYR A 1 204 ? -15.306 10.901 10.155 1.00 95.81 204 TYR A N 1
ATOM 1630 C CA . TYR A 1 204 ? -15.241 9.824 11.138 1.00 95.81 204 TYR A CA 1
ATOM 1631 C C . TYR A 1 204 ? -14.855 10.378 12.511 1.00 95.81 204 TYR A C 1
ATOM 1633 O O . TYR A 1 204 ? -13.925 11.174 12.619 1.00 95.81 204 TYR A O 1
ATOM 1641 N N . SER A 1 205 ? -15.530 9.910 13.566 1.00 94.06 205 SER A N 1
ATOM 1642 C CA . SER A 1 205 ? -15.084 10.138 14.945 1.00 94.06 205 SER A CA 1
ATOM 1643 C C . SER A 1 205 ? -13.886 9.232 15.225 1.00 94.06 205 SER A C 1
ATOM 1645 O O . SER A 1 205 ? -14.048 8.015 15.372 1.00 94.06 205 SER A O 1
ATOM 1647 N N . VAL A 1 206 ? -12.685 9.821 15.205 1.00 96.94 206 VAL A N 1
ATOM 1648 C CA . VAL A 1 206 ? -11.410 9.112 15.336 1.00 96.94 206 VAL A CA 1
ATOM 1649 C C . VAL A 1 206 ? -10.487 9.785 16.350 1.00 96.94 206 VAL A C 1
ATOM 1651 O O . VAL A 1 206 ? -10.359 11.007 16.399 1.00 96.94 206 VAL A O 1
ATOM 1654 N N . VAL A 1 207 ? -9.801 8.967 17.148 1.00 96.44 207 VAL A N 1
ATOM 1655 C CA . VAL A 1 207 ? -8.760 9.405 18.085 1.00 96.44 207 VAL A CA 1
ATOM 1656 C C . VAL A 1 207 ? -7.431 8.716 17.790 1.00 96.44 207 VAL A C 1
ATOM 1658 O O . VAL A 1 207 ? -7.392 7.576 17.329 1.00 96.44 207 VAL A O 1
ATOM 1661 N N . ALA A 1 208 ? -6.324 9.398 18.071 1.00 96.06 208 ALA A N 1
ATOM 1662 C CA . ALA A 1 208 ? -4.973 8.888 17.858 1.00 96.06 208 ALA A CA 1
ATOM 1663 C C . ALA A 1 208 ? -4.265 8.636 19.197 1.00 96.06 208 ALA A C 1
ATOM 1665 O O . ALA A 1 208 ? -4.336 9.464 20.104 1.00 96.06 208 ALA A O 1
ATOM 1666 N N . ILE A 1 209 ? -3.543 7.516 19.306 1.00 94.44 209 ILE A N 1
ATOM 1667 C CA . ILE A 1 209 ? -2.635 7.238 20.431 1.00 94.44 209 ILE A CA 1
ATOM 1668 C C . ILE A 1 209 ? -1.284 6.801 19.872 1.00 94.44 209 ILE A C 1
ATOM 1670 O O . ILE A 1 209 ? -1.147 5.725 19.298 1.00 94.44 209 ILE A O 1
ATOM 1674 N N . HIS A 1 210 ? -0.243 7.598 20.079 1.00 94.38 210 HIS A N 1
ATOM 1675 C CA . HIS A 1 210 ? 1.080 7.273 19.553 1.00 94.38 210 HIS A CA 1
ATOM 1676 C C . HIS A 1 210 ? 2.194 7.461 20.580 1.00 94.38 210 HIS A C 1
ATOM 1678 O O . HIS A 1 210 ? 2.043 8.133 21.599 1.00 94.38 210 HIS A O 1
ATOM 1684 N N . ARG A 1 211 ? 3.340 6.833 20.302 1.00 89.12 211 ARG A N 1
ATOM 1685 C CA . ARG A 1 211 ? 4.478 6.736 21.233 1.00 89.12 211 ARG A CA 1
ATOM 1686 C C . ARG A 1 211 ? 5.125 8.068 21.639 1.00 89.12 211 ARG A C 1
ATOM 1688 O O . ARG A 1 211 ? 5.773 8.110 22.671 1.00 89.12 211 ARG A O 1
ATOM 1695 N N . SER A 1 212 ? 4.959 9.138 20.858 1.00 91.69 212 SER A N 1
ATOM 1696 C CA . SER A 1 212 ? 5.489 10.474 21.195 1.00 91.69 212 SER A CA 1
ATOM 1697 C C . SER A 1 212 ? 4.585 11.298 22.123 1.00 91.69 212 SER A C 1
ATOM 1699 O O . SER A 1 212 ? 4.947 12.410 22.496 1.00 91.69 212 SER A O 1
ATOM 1701 N N . MET A 1 213 ? 3.411 10.783 22.498 1.00 93.19 213 MET A N 1
ATOM 1702 C CA . MET A 1 213 ? 2.519 11.443 23.453 1.00 93.19 213 MET A CA 1
ATOM 1703 C C . MET A 1 213 ? 2.937 11.143 24.891 1.00 93.19 213 MET A C 1
ATOM 1705 O O . MET A 1 213 ? 3.379 10.034 25.202 1.00 93.19 213 MET A O 1
ATOM 1709 N N . LYS A 1 214 ? 2.704 12.098 25.797 1.00 93.69 214 LYS A N 1
ATOM 1710 C CA . LYS A 1 214 ? 2.894 11.866 27.235 1.00 93.69 214 LYS A CA 1
ATOM 1711 C C . LYS A 1 214 ? 1.942 10.777 27.730 1.00 93.69 214 LYS A C 1
ATOM 1713 O O . LYS A 1 214 ? 0.804 10.682 27.267 1.00 93.69 214 LYS A O 1
ATOM 1718 N N . GLN A 1 215 ? 2.390 9.995 28.708 1.00 89.06 215 GLN A N 1
ATOM 1719 C CA . GLN A 1 215 ? 1.620 8.883 29.269 1.00 89.06 215 GLN A CA 1
ATOM 1720 C C . GLN A 1 215 ? 0.220 9.315 29.737 1.00 89.06 215 GLN A C 1
ATOM 1722 O O . GLN A 1 215 ? -0.763 8.672 29.373 1.00 89.06 215 GLN A O 1
ATOM 1727 N N . ASP A 1 216 ? 0.113 10.447 30.435 1.00 92.19 216 ASP A N 1
ATOM 1728 C CA . ASP A 1 216 ? -1.165 10.970 30.941 1.00 92.19 216 ASP A CA 1
ATOM 1729 C C . ASP A 1 216 ? -2.136 11.350 29.817 1.00 92.19 216 ASP A C 1
ATOM 1731 O O . ASP A 1 216 ? -3.337 11.100 29.902 1.00 92.19 216 ASP A O 1
ATOM 1735 N N . GLN A 1 217 ? -1.619 11.907 28.716 1.00 93.81 217 GLN A N 1
ATOM 1736 C CA . GLN A 1 217 ? -2.429 12.238 27.541 1.00 93.81 217 GLN A CA 1
ATOM 1737 C C . GLN A 1 217 ? -2.939 10.971 26.854 1.00 93.81 217 GLN A C 1
ATOM 1739 O O . GLN A 1 217 ? -4.115 10.895 26.499 1.00 93.81 217 GLN A O 1
ATOM 1744 N N . ARG A 1 218 ? -2.072 9.961 26.703 1.00 92.19 218 ARG A N 1
ATOM 1745 C CA . ARG A 1 218 ? -2.455 8.658 26.145 1.00 92.19 218 ARG A CA 1
ATOM 1746 C C . ARG A 1 218 ? -3.539 7.999 27.002 1.00 92.19 218 ARG A C 1
ATOM 1748 O O . ARG A 1 218 ? -4.497 7.465 26.452 1.00 92.19 218 ARG A O 1
ATOM 1755 N N . LEU A 1 219 ? -3.411 8.063 28.332 1.00 90.31 219 LEU A N 1
ATOM 1756 C CA . LEU A 1 219 ? -4.394 7.511 29.265 1.00 90.31 219 LEU A CA 1
ATOM 1757 C C . LEU A 1 219 ? -5.729 8.259 29.181 1.00 90.31 219 LEU A C 1
ATOM 1759 O O . LEU A 1 219 ? -6.776 7.620 29.154 1.00 90.31 219 LEU A O 1
ATOM 1763 N N . LYS A 1 220 ? -5.703 9.593 29.072 1.00 93.44 220 LYS A N 1
ATOM 1764 C CA . LYS A 1 220 ? -6.913 10.402 28.885 1.00 93.44 220 LYS A CA 1
ATOM 1765 C C . LYS A 1 220 ? -7.671 9.994 27.620 1.00 93.44 220 LYS A C 1
ATOM 1767 O O . LYS A 1 220 ? -8.847 9.666 27.712 1.00 93.44 220 LYS A O 1
ATOM 1772 N N . ILE A 1 221 ? -6.998 9.947 26.469 1.00 93.75 221 ILE A N 1
ATOM 1773 C CA . ILE A 1 221 ? -7.624 9.559 25.192 1.00 93.75 221 ILE A CA 1
ATOM 1774 C C . ILE A 1 221 ? -8.150 8.126 25.251 1.00 93.75 221 ILE A C 1
ATOM 1776 O O . ILE A 1 221 ? -9.242 7.840 24.765 1.00 93.75 221 ILE A O 1
ATOM 1780 N N . TYR A 1 222 ? -7.397 7.228 25.883 1.00 91.81 222 TYR A N 1
ATOM 1781 C CA . TYR A 1 222 ? -7.838 5.859 26.105 1.00 91.81 222 TYR A CA 1
ATOM 1782 C C . TYR A 1 222 ? -9.146 5.794 26.907 1.00 91.81 222 TYR A C 1
ATOM 1784 O O . TYR A 1 222 ? -10.059 5.073 26.514 1.00 91.81 222 TYR A O 1
ATOM 1792 N N . GLN A 1 223 ? -9.272 6.570 27.990 1.00 91.31 223 GLN A N 1
ATOM 1793 C CA . GLN A 1 223 ? -10.512 6.631 28.771 1.00 91.31 223 GLN A CA 1
ATOM 1794 C C . GLN A 1 223 ? -11.673 7.213 27.959 1.00 91.31 223 GLN A C 1
ATOM 1796 O O . GLN A 1 223 ? -12.766 6.664 28.000 1.00 91.31 223 GLN A O 1
ATOM 1801 N N . GLN A 1 224 ? -11.436 8.256 27.160 1.00 93.19 224 GLN A N 1
ATOM 1802 C CA . GLN A 1 224 ? -12.458 8.813 26.262 1.00 93.19 224 GLN A CA 1
ATOM 1803 C C . GLN A 1 224 ? -12.952 7.774 25.249 1.00 93.19 224 GLN A C 1
ATOM 1805 O O . GLN A 1 224 ? -14.153 7.620 25.031 1.00 93.19 224 GLN A O 1
ATOM 1810 N N . PHE A 1 225 ? -12.029 7.005 24.665 1.00 94.00 225 PHE A N 1
ATOM 1811 C CA . PHE A 1 225 ? -12.379 5.909 23.768 1.00 94.00 225 PHE A CA 1
ATOM 1812 C C . PHE A 1 225 ? -13.163 4.813 24.500 1.00 94.00 225 PHE A C 1
ATOM 1814 O O . PHE A 1 225 ? -14.199 4.379 24.005 1.00 94.00 225 PHE A O 1
ATOM 1821 N N . LYS A 1 226 ? -12.743 4.416 25.708 1.00 90.62 226 LYS A N 1
ATOM 1822 C CA . LYS A 1 226 ? -13.464 3.433 26.534 1.00 90.62 226 LYS A CA 1
ATOM 1823 C C . LYS A 1 226 ? -14.876 3.905 26.910 1.00 90.62 226 LYS A C 1
ATOM 1825 O O . LYS A 1 226 ? -15.808 3.107 26.904 1.00 90.62 226 LYS A O 1
ATOM 1830 N N . ASN A 1 227 ? -15.044 5.202 27.158 1.00 92.44 227 ASN A N 1
ATOM 1831 C CA . ASN A 1 227 ? -16.330 5.848 27.431 1.00 92.44 227 ASN A CA 1
ATOM 1832 C C . ASN A 1 227 ? -17.188 6.054 26.171 1.00 92.44 227 ASN A C 1
ATOM 1834 O O . ASN A 1 227 ? -18.257 6.655 26.255 1.00 92.44 227 ASN A O 1
ATOM 1838 N N . PHE A 1 228 ? -16.749 5.538 25.016 1.00 93.44 228 PHE A N 1
ATOM 1839 C CA . PHE A 1 228 ? -17.466 5.598 23.743 1.00 93.44 228 PHE A CA 1
ATOM 1840 C C . PHE A 1 228 ? -17.630 7.022 23.180 1.00 93.44 228 PHE A C 1
ATOM 1842 O O . PHE A 1 228 ? -18.530 7.285 22.388 1.00 93.44 228 PHE A O 1
ATOM 1849 N N . GLU A 1 229 ? -16.731 7.948 23.531 1.00 94.94 229 GLU A N 1
ATOM 1850 C CA . GLU A 1 229 ? -16.701 9.297 22.937 1.00 94.94 229 GLU A CA 1
ATOM 1851 C C . GLU A 1 229 ? -16.247 9.267 21.464 1.00 94.94 229 GLU A C 1
ATOM 1853 O O . GLU A 1 229 ? -16.555 10.168 20.683 1.00 94.94 229 GLU A O 1
ATOM 1858 N N . SER A 1 230 ? -15.528 8.211 21.066 1.00 94.31 230 SER A N 1
ATOM 1859 C CA . SER A 1 230 ? -15.094 7.969 19.691 1.00 94.31 230 SER A CA 1
ATOM 1860 C C . SER A 1 230 ? -15.323 6.518 19.284 1.00 94.31 230 SER A C 1
ATOM 1862 O O . SER A 1 230 ? -15.177 5.604 20.096 1.00 94.31 230 SER A O 1
ATOM 1864 N N . ARG A 1 231 ? -15.655 6.298 18.007 1.00 95.00 231 ARG A N 1
ATOM 1865 C CA . ARG A 1 231 ? -15.848 4.952 17.446 1.00 95.00 231 ARG A CA 1
ATOM 1866 C C . ARG A 1 231 ? -14.568 4.363 16.866 1.00 95.00 231 ARG A C 1
ATOM 1868 O O . ARG A 1 231 ? -14.473 3.148 16.759 1.00 95.00 231 ARG A O 1
ATOM 1875 N N . ILE A 1 232 ? -13.583 5.183 16.499 1.00 97.25 232 ILE A N 1
ATOM 1876 C CA . ILE A 1 232 ? -12.340 4.706 15.882 1.00 97.25 232 ILE A CA 1
ATOM 1877 C C . ILE A 1 232 ? -11.133 5.174 16.693 1.00 97.25 232 ILE A C 1
ATOM 1879 O O . ILE A 1 232 ? -11.027 6.342 17.071 1.00 97.25 232 ILE A O 1
ATOM 1883 N N . MET A 1 233 ? -10.191 4.266 16.930 1.00 96.19 233 MET A N 1
ATOM 1884 C CA . MET A 1 233 ? -8.885 4.582 17.498 1.00 96.19 233 MET A CA 1
ATOM 1885 C C . MET A 1 233 ? -7.774 4.128 16.553 1.00 96.19 233 MET A C 1
ATOM 1887 O O . MET A 1 233 ? -7.767 2.986 16.101 1.00 96.19 233 MET A O 1
ATOM 1891 N N . VAL A 1 234 ? -6.799 5.000 16.299 1.00 97.31 234 VAL A N 1
ATOM 1892 C CA . VAL A 1 234 ? -5.611 4.702 15.487 1.00 97.31 234 VAL A CA 1
ATOM 1893 C C . VAL A 1 234 ? -4.371 4.710 16.382 1.00 97.31 234 VAL A C 1
ATOM 1895 O O . VAL A 1 234 ? -3.811 5.782 16.635 1.00 97.31 234 VAL A O 1
ATOM 1898 N N . PRO A 1 235 ? -3.929 3.557 16.914 1.00 95.31 235 PRO A N 1
ATOM 1899 C CA . PRO A 1 235 ? -2.717 3.495 17.714 1.00 95.31 235 PRO A CA 1
ATOM 1900 C C . PRO A 1 235 ? -1.476 3.059 16.921 1.00 95.31 235 PRO A C 1
ATOM 1902 O O . PRO A 1 235 ? -1.565 2.231 16.015 1.00 95.31 235 PRO A O 1
ATOM 1905 N N . THR A 1 236 ? -0.288 3.543 17.314 1.00 92.38 236 THR A N 1
ATOM 1906 C CA . THR A 1 236 ? 0.975 2.916 16.858 1.00 92.38 236 THR A CA 1
ATOM 1907 C C . THR A 1 236 ? 1.249 1.610 17.589 1.00 92.38 236 THR A C 1
ATOM 1909 O O . THR A 1 236 ? 1.652 0.620 17.004 1.00 92.38 236 THR A O 1
ATOM 1912 N N . ASN A 1 237 ? 1.028 1.642 18.899 1.00 81.12 237 ASN A N 1
ATOM 1913 C CA . ASN A 1 237 ? 0.966 0.502 19.794 1.00 81.12 237 ASN A CA 1
ATOM 1914 C C . ASN A 1 237 ? 0.146 0.958 20.996 1.00 81.12 237 ASN A C 1
ATOM 1916 O O . ASN A 1 237 ? 0.218 2.118 21.423 1.00 81.12 237 ASN A O 1
ATOM 1920 N N . LEU A 1 238 ? -0.644 0.048 21.537 1.00 77.94 238 LEU A N 1
ATOM 1921 C CA . LEU A 1 238 ? -1.349 0.297 22.780 1.00 77.94 238 LEU A CA 1
ATOM 1922 C C . LEU A 1 238 ? -0.423 -0.001 23.967 1.00 77.94 238 LEU A C 1
ATOM 1924 O O . LEU A 1 238 ? 0.642 -0.596 23.791 1.00 77.94 238 LEU A O 1
ATOM 1928 N N . PHE A 1 239 ? -0.780 0.456 25.172 1.00 69.50 239 PHE A N 1
ATOM 1929 C CA . PHE A 1 239 ? -0.070 0.018 26.381 1.00 69.50 239 PHE A CA 1
ATOM 1930 C C . PHE A 1 239 ? -0.044 -1.522 26.429 1.00 69.50 239 PHE A C 1
ATOM 1932 O O . PHE A 1 239 ? -0.891 -2.165 25.802 1.00 69.50 239 PHE A O 1
ATOM 1939 N N . GLY A 1 240 ? 0.955 -2.098 27.109 1.00 58.84 240 GLY A N 1
ATOM 1940 C CA . GLY A 1 240 ? 1.186 -3.546 27.168 1.00 58.84 240 GLY A CA 1
ATOM 1941 C C . GLY A 1 240 ? -0.043 -4.376 27.578 1.00 58.84 240 GLY A C 1
ATOM 1942 O O . GLY A 1 240 ? -1.143 -3.860 27.783 1.00 58.84 240 GLY A O 1
ATOM 1943 N N . ARG A 1 241 ? 0.130 -5.701 27.641 1.00 57.38 241 ARG A N 1
ATOM 1944 C CA . ARG A 1 241 ? -0.914 -6.703 27.957 1.00 57.38 241 ARG A CA 1
ATOM 1945 C C . ARG A 1 241 ? -1.988 -6.173 28.931 1.00 57.38 241 ARG A C 1
ATOM 1947 O O . ARG A 1 241 ? -1.653 -5.585 29.951 1.00 57.38 241 ARG A O 1
ATOM 1954 N N . GLY A 1 242 ? -3.271 -6.393 28.619 1.00 52.94 242 GLY A N 1
ATOM 1955 C CA . GLY A 1 242 ? -4.370 -6.112 29.563 1.00 52.94 242 GLY A CA 1
ATOM 1956 C C . GLY A 1 242 ? -5.280 -4.910 29.274 1.00 52.94 242 GLY A C 1
ATOM 1957 O O . GLY A 1 242 ? -6.265 -4.745 29.978 1.00 52.94 242 GLY A O 1
ATOM 1958 N N . ILE A 1 243 ? -5.045 -4.104 28.229 1.00 64.56 243 ILE A N 1
ATOM 1959 C CA . ILE A 1 243 ? -6.080 -3.151 27.757 1.00 64.56 243 ILE A CA 1
ATOM 1960 C C . ILE A 1 243 ? -7.387 -3.867 27.412 1.00 64.56 243 ILE A C 1
ATOM 1962 O O . ILE A 1 243 ? -7.394 -4.792 26.599 1.00 64.56 243 ILE A O 1
ATOM 1966 N N . ASP A 1 244 ? -8.475 -3.421 28.022 1.00 68.94 244 ASP A N 1
ATOM 1967 C CA . ASP A 1 244 ? -9.784 -4.040 27.905 1.00 68.94 244 ASP A CA 1
ATOM 1968 C C . ASP A 1 244 ? -10.828 -3.023 27.458 1.00 68.94 244 ASP A C 1
ATOM 1970 O O . ASP A 1 244 ? -11.075 -2.019 28.137 1.00 68.94 244 ASP A O 1
ATOM 1974 N N . ILE A 1 245 ? -11.374 -3.269 26.267 1.00 76.06 245 ILE A N 1
ATOM 1975 C CA . ILE A 1 245 ? -12.364 -2.420 25.612 1.00 76.06 245 ILE A CA 1
ATOM 1976 C C . ILE A 1 245 ? -13.433 -3.355 25.044 1.00 76.06 245 ILE A C 1
ATOM 1978 O O . ILE A 1 245 ? -13.350 -3.788 23.901 1.00 76.06 245 ILE A O 1
ATOM 1982 N N . GLU A 1 246 ? -14.430 -3.671 25.867 1.00 73.75 246 GLU A N 1
ATOM 1983 C CA . GLU A 1 246 ? -15.501 -4.638 25.565 1.00 73.75 246 GLU A CA 1
ATOM 1984 C C . GLU A 1 246 ? -16.249 -4.341 24.255 1.00 73.75 246 GLU A C 1
ATOM 1986 O O . GLU A 1 246 ? -16.749 -5.244 23.597 1.00 73.75 246 GLU A O 1
ATOM 1991 N N . ARG A 1 247 ? -16.318 -3.067 23.852 1.00 83.56 247 ARG A N 1
ATOM 1992 C CA . ARG A 1 247 ? -17.058 -2.613 22.665 1.00 83.56 247 ARG A CA 1
ATOM 1993 C C . ARG A 1 247 ? -16.251 -2.666 21.368 1.00 83.56 247 ARG A C 1
ATOM 1995 O O . ARG A 1 247 ? -16.765 -2.267 20.326 1.00 83.56 247 ARG A O 1
ATOM 2002 N N . VAL A 1 248 ? -14.995 -3.104 21.400 1.00 90.31 248 VAL A N 1
ATOM 2003 C CA . VAL A 1 248 ? -14.214 -3.287 20.173 1.00 90.31 248 VAL A CA 1
ATOM 2004 C C . VAL A 1 248 ? -14.554 -4.648 19.590 1.00 90.31 248 VAL A C 1
ATOM 2006 O O . VAL A 1 248 ? -14.256 -5.676 20.186 1.00 90.31 248 VAL A O 1
ATOM 2009 N N . ASN A 1 249 ? -15.156 -4.651 18.406 1.00 90.69 249 ASN A N 1
ATOM 2010 C CA . ASN A 1 249 ? -15.484 -5.875 17.675 1.00 90.69 249 ASN A CA 1
ATOM 2011 C C . ASN A 1 249 ? -14.757 -5.961 16.325 1.00 90.69 249 ASN A C 1
ATOM 2013 O O . ASN A 1 249 ? -14.782 -7.011 15.694 1.00 90.69 249 ASN A O 1
ATOM 2017 N N . VAL A 1 250 ? -14.067 -4.897 15.892 1.00 94.31 250 VAL A N 1
ATOM 2018 C CA . VAL A 1 250 ? -13.236 -4.916 14.680 1.00 94.31 250 VAL A CA 1
ATOM 2019 C C . VAL A 1 250 ? -11.828 -4.399 14.978 1.00 94.31 250 VAL A C 1
ATOM 2021 O O . VAL A 1 250 ? -11.636 -3.308 15.520 1.00 94.31 250 VAL A O 1
ATOM 2024 N N . VAL A 1 251 ? -10.824 -5.173 14.578 1.00 94.44 251 VAL A N 1
ATOM 2025 C CA . VAL A 1 251 ? -9.411 -4.787 14.590 1.00 94.44 251 VAL A CA 1
ATOM 2026 C C . VAL A 1 251 ? -8.886 -4.801 13.162 1.00 94.44 251 VAL A C 1
ATOM 2028 O O . VAL A 1 251 ? -9.017 -5.789 12.447 1.00 94.44 251 VAL A O 1
ATOM 2031 N N . ILE A 1 252 ? -8.250 -3.709 12.750 1.00 96.62 252 ILE A N 1
ATOM 2032 C CA . ILE A 1 252 ? -7.608 -3.594 11.445 1.00 96.62 252 ILE A CA 1
ATOM 2033 C C . ILE A 1 252 ? -6.112 -3.381 11.659 1.00 96.62 252 ILE A C 1
ATOM 2035 O O . ILE A 1 252 ? -5.675 -2.332 12.132 1.00 96.62 252 ILE A O 1
ATOM 2039 N N . ASN A 1 253 ? -5.299 -4.359 11.277 1.00 96.62 253 ASN A N 1
ATOM 2040 C CA . ASN A 1 253 ? -3.865 -4.163 11.108 1.00 96.62 253 ASN A CA 1
ATOM 2041 C C . ASN A 1 253 ? -3.648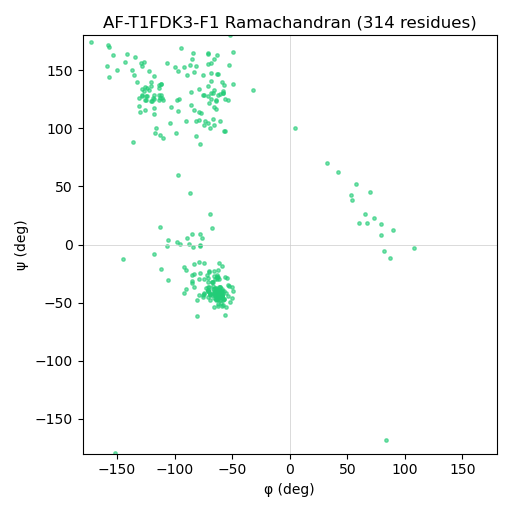 -3.458 9.772 1.00 96.62 253 ASN A C 1
ATOM 2043 O O . ASN A 1 253 ? -3.461 -4.098 8.736 1.00 96.62 253 ASN A O 1
ATOM 2047 N N . TYR A 1 254 ? -3.722 -2.125 9.793 1.00 96.81 254 TYR A N 1
ATOM 2048 C CA . TYR A 1 254 ? -3.447 -1.337 8.601 1.00 96.81 254 TYR A CA 1
ATOM 2049 C C . TYR A 1 254 ? -1.989 -1.512 8.185 1.00 96.81 254 TYR A C 1
ATOM 2051 O O . TYR A 1 254 ? -1.735 -1.629 6.995 1.00 96.81 254 TYR A O 1
ATOM 2059 N N . ASP A 1 255 ? -1.055 -1.591 9.135 1.00 95.62 255 ASP A N 1
ATOM 2060 C CA . ASP A 1 255 ? 0.291 -2.127 8.912 1.00 95.62 255 ASP A CA 1
ATOM 2061 C C . ASP A 1 255 ? 0.468 -3.438 9.702 1.00 95.62 255 ASP A C 1
ATOM 2063 O O . ASP A 1 255 ? 0.103 -3.498 10.887 1.00 95.62 255 ASP A O 1
ATOM 2067 N N . VAL A 1 256 ? 1.043 -4.464 9.061 1.00 94.38 256 VAL A N 1
ATOM 2068 C CA . VAL A 1 256 ? 1.357 -5.757 9.695 1.00 94.38 256 VAL A CA 1
ATOM 2069 C C . VAL A 1 256 ? 2.267 -5.533 10.916 1.00 94.38 256 VAL A C 1
ATOM 2071 O O . VAL A 1 256 ? 3.131 -4.649 10.883 1.00 94.38 256 VAL A O 1
ATOM 2074 N N . PRO A 1 257 ? 2.017 -6.219 12.048 1.00 92.38 257 PRO A N 1
ATOM 2075 C CA . PRO A 1 257 ? 2.896 -6.165 13.218 1.00 92.38 257 PRO A CA 1
ATOM 2076 C C . PRO A 1 257 ? 4.293 -6.723 12.917 1.00 92.38 257 PRO A C 1
ATOM 2078 O O . PRO A 1 257 ? 4.479 -7.429 11.938 1.00 92.38 257 PRO A O 1
ATOM 2081 N N . GLU A 1 258 ? 5.263 -6.412 13.778 1.00 89.56 258 GLU A N 1
ATOM 2082 C CA . GLU A 1 258 ? 6.662 -6.851 13.624 1.00 89.56 258 GLU A CA 1
ATOM 2083 C C . GLU A 1 258 ? 6.842 -8.360 13.853 1.00 89.56 258 GLU A C 1
ATOM 2085 O O . GLU A 1 258 ? 7.798 -8.950 13.363 1.00 89.56 258 GLU A O 1
AT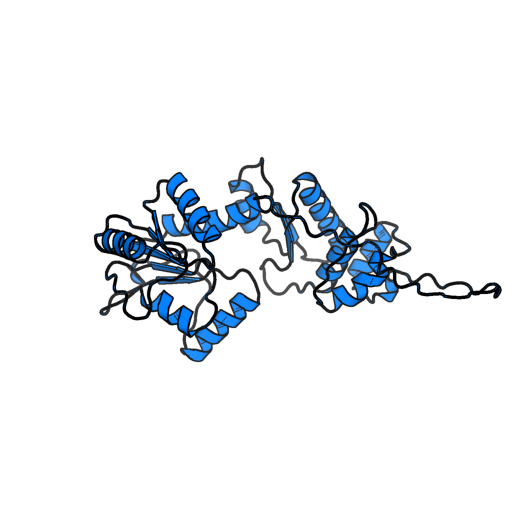OM 2090 N N . ASP A 1 259 ? 5.927 -8.980 14.602 1.00 90.06 259 ASP A N 1
ATOM 2091 C CA . ASP A 1 259 ? 6.012 -10.378 15.005 1.00 90.06 259 ASP A CA 1
ATOM 2092 C C . ASP A 1 259 ? 4.623 -10.961 15.347 1.00 90.06 259 ASP A C 1
ATOM 2094 O O . ASP A 1 259 ? 3.616 -10.244 15.478 1.00 90.06 259 ASP A O 1
ATOM 2098 N N . SER A 1 260 ? 4.576 -12.286 15.515 1.00 89.94 260 SER A N 1
ATOM 2099 C CA . SER A 1 260 ? 3.350 -13.039 15.799 1.00 89.94 260 SER A CA 1
ATOM 2100 C C . SER A 1 260 ? 2.775 -12.815 17.207 1.00 89.94 260 SER A C 1
ATOM 2102 O O . SER A 1 260 ? 1.554 -12.867 17.378 1.00 89.94 260 SER A O 1
ATOM 2104 N N . ASP A 1 261 ? 3.599 -12.498 18.212 1.00 87.94 261 ASP A N 1
ATOM 2105 C CA . ASP A 1 261 ? 3.127 -12.164 19.565 1.00 87.94 261 ASP A CA 1
ATOM 2106 C C . ASP A 1 261 ? 2.393 -10.818 19.568 1.00 87.94 261 ASP A C 1
ATOM 2108 O O . ASP A 1 261 ? 1.305 -10.671 20.138 1.00 87.94 261 ASP A O 1
ATOM 2112 N N . THR A 1 262 ? 2.961 -9.833 18.875 1.00 89.94 262 THR A N 1
ATOM 2113 C CA . THR A 1 262 ? 2.364 -8.521 18.664 1.00 89.94 262 THR A CA 1
ATOM 2114 C C . THR A 1 262 ? 1.060 -8.653 17.880 1.00 89.94 262 THR A C 1
ATOM 2116 O O . THR A 1 262 ? 0.081 -7.995 18.242 1.00 89.94 262 THR A O 1
ATOM 2119 N N . TYR A 1 263 ? 0.994 -9.525 16.865 1.00 91.19 263 TYR A N 1
ATOM 2120 C CA . TYR A 1 263 ? -0.259 -9.830 16.167 1.00 91.19 263 TYR A CA 1
ATOM 2121 C C . TYR A 1 263 ? -1.345 -10.294 17.136 1.00 91.19 263 TYR A C 1
ATOM 2123 O O . TYR A 1 263 ? -2.409 -9.671 17.203 1.00 91.19 263 TYR A O 1
ATOM 2131 N N . LEU A 1 264 ? -1.058 -11.318 17.945 1.00 87.69 264 LEU A N 1
ATOM 2132 C CA . LEU A 1 264 ? -2.012 -11.851 18.914 1.00 87.69 264 LEU A CA 1
ATOM 2133 C C . LEU A 1 264 ? -2.461 -10.772 19.911 1.00 87.69 264 LEU A C 1
ATOM 2135 O O . LEU A 1 264 ? -3.651 -10.611 20.175 1.00 87.69 264 LEU A O 1
ATOM 2139 N N . HIS A 1 265 ? -1.529 -9.965 20.421 1.00 86.19 265 HIS A N 1
ATOM 2140 C CA . HIS A 1 265 ? -1.838 -8.863 21.332 1.00 86.19 265 HIS A CA 1
ATOM 2141 C C . HIS A 1 265 ? -2.712 -7.759 20.713 1.00 86.19 265 HIS A C 1
ATOM 2143 O O . HIS A 1 265 ? -3.415 -7.056 21.454 1.00 86.19 265 HIS A O 1
ATOM 2149 N N . ARG A 1 266 ? -2.668 -7.580 19.387 1.00 88.00 266 ARG A N 1
ATOM 2150 C CA . ARG A 1 266 ? -3.522 -6.641 18.647 1.00 88.00 266 ARG A CA 1
ATOM 2151 C C . ARG A 1 266 ? -4.911 -7.213 18.387 1.00 88.00 266 ARG A C 1
ATOM 2153 O O . ARG A 1 266 ? -5.886 -6.512 18.640 1.00 88.00 266 ARG A O 1
ATOM 2160 N N . VAL A 1 267 ? -5.015 -8.454 17.910 1.00 87.12 267 VAL A N 1
ATOM 2161 C CA . VAL A 1 267 ? -6.311 -9.044 17.523 1.00 87.12 267 VAL A CA 1
ATOM 2162 C C . VAL A 1 267 ? -7.128 -9.520 18.718 1.00 87.12 267 VAL A C 1
ATOM 2164 O O . VAL A 1 267 ? -8.341 -9.347 18.713 1.00 87.12 267 VAL A O 1
ATOM 2167 N N . ALA A 1 268 ? -6.481 -9.939 19.814 1.00 81.44 268 ALA A N 1
ATOM 2168 C CA . ALA A 1 268 ? -7.138 -10.264 21.089 1.00 81.44 268 ALA A CA 1
ATOM 2169 C C . ALA A 1 268 ? -7.757 -9.038 21.804 1.00 81.44 268 ALA A C 1
ATOM 2171 O O . ALA A 1 268 ? -8.037 -9.070 23.009 1.00 81.44 268 ALA A O 1
ATOM 2172 N N . ARG A 1 269 ? -7.896 -7.908 21.098 1.00 72.81 269 ARG A N 1
ATOM 2173 C CA . ARG A 1 269 ? -8.652 -6.722 21.519 1.00 72.81 269 ARG A CA 1
ATOM 2174 C C . ARG A 1 269 ? -10.098 -6.750 21.031 1.00 72.81 269 ARG A C 1
ATOM 2176 O O . ARG A 1 269 ? -10.894 -6.028 21.614 1.00 72.81 269 ARG A O 1
ATOM 2183 N N . ALA A 1 270 ? -10.414 -7.551 20.015 1.00 72.56 270 ALA A N 1
ATOM 2184 C CA . ALA A 1 270 ? -11.784 -7.848 19.615 1.00 72.56 270 ALA A CA 1
ATOM 2185 C C . ALA A 1 270 ? -12.222 -9.214 20.163 1.00 72.56 270 ALA A C 1
ATOM 2187 O O . ALA A 1 270 ? -11.377 -10.079 20.388 1.00 72.56 270 ALA A O 1
ATOM 2188 N N . GLY A 1 271 ? -13.529 -9.397 20.376 1.00 63.59 271 GLY A N 1
ATOM 2189 C CA . GLY A 1 271 ? -14.108 -10.697 20.732 1.00 63.59 271 GLY A CA 1
ATOM 2190 C C . GLY A 1 271 ? -13.752 -11.202 22.138 1.00 63.59 271 GLY A C 1
ATOM 2191 O O . GLY A 1 271 ? -13.338 -12.346 22.309 1.00 63.59 271 GLY A O 1
ATOM 2192 N N . ARG A 1 272 ? -13.837 -10.340 23.159 1.00 70.44 272 ARG A N 1
ATOM 2193 C CA . ARG A 1 272 ? -13.585 -10.714 24.567 1.00 70.44 272 ARG A CA 1
ATOM 2194 C C . ARG A 1 272 ? -14.865 -11.142 25.283 1.00 70.44 272 ARG A C 1
ATOM 2196 O O . ARG A 1 272 ? -15.932 -10.647 24.947 1.00 70.44 272 ARG A O 1
ATOM 2203 N N . PHE A 1 273 ? -14.753 -12.003 26.298 1.00 65.38 273 PHE A N 1
ATOM 2204 C CA . PHE A 1 273 ? -15.889 -12.495 27.101 1.00 65.38 273 PHE A CA 1
ATOM 2205 C C . PHE A 1 273 ? -16.976 -13.191 26.261 1.00 65.38 273 PHE A C 1
ATOM 2207 O O . PHE A 1 273 ? -18.143 -12.817 26.318 1.00 65.38 273 PHE A O 1
ATOM 2214 N N . ASP A 1 274 ? -16.574 -14.171 25.445 1.00 67.38 274 ASP A N 1
ATOM 2215 C CA . ASP A 1 274 ? -17.457 -14.929 24.539 1.00 67.38 274 ASP A CA 1
ATOM 2216 C C . ASP A 1 274 ? -18.184 -14.078 23.481 1.00 67.38 274 ASP A C 1
ATOM 2218 O O . ASP A 1 274 ? -19.160 -14.514 22.867 1.00 67.38 274 ASP A O 1
ATOM 2222 N N . THR A 1 275 ? -17.692 -12.863 23.221 1.00 79.38 275 THR A N 1
ATOM 2223 C CA . THR A 1 275 ? -18.153 -12.045 22.094 1.00 79.38 275 THR A CA 1
ATOM 2224 C C . THR A 1 275 ? -17.387 -12.390 20.824 1.00 79.38 275 THR A C 1
ATOM 2226 O O . THR A 1 275 ? -16.252 -12.867 20.856 1.00 79.38 275 THR A O 1
ATOM 2229 N N . LYS A 1 276 ? -18.016 -12.152 19.674 1.00 85.75 276 LYS A N 1
ATOM 2230 C CA . LYS A 1 276 ? -17.380 -12.338 18.371 1.00 85.75 276 LYS A CA 1
ATOM 2231 C C . LYS A 1 276 ? -16.577 -11.092 17.991 1.00 85.75 276 LYS A C 1
ATOM 2233 O O . LYS A 1 276 ? -16.780 -10.005 18.533 1.00 85.75 276 LYS A O 1
ATOM 2238 N N . GLY A 1 277 ? -15.630 -11.257 17.076 1.00 90.19 277 GLY A N 1
ATOM 2239 C CA . GLY A 1 277 ? -14.811 -10.157 16.593 1.00 90.19 277 GLY A CA 1
ATOM 2240 C C . GLY A 1 277 ? -14.190 -10.458 15.239 1.00 90.19 277 GLY A C 1
ATOM 2241 O O . GLY A 1 277 ? -13.975 -11.614 14.885 1.00 90.19 277 GLY A O 1
ATOM 2242 N N . LEU A 1 278 ? -13.898 -9.402 14.487 1.00 93.06 278 LEU A N 1
ATOM 2243 C CA . LEU A 1 278 ? -13.270 -9.465 13.175 1.00 93.06 278 LEU A CA 1
ATOM 2244 C C . LEU A 1 278 ? -11.875 -8.848 13.237 1.00 93.06 278 LEU A C 1
ATOM 2246 O O . LEU A 1 278 ? -11.703 -7.709 13.672 1.00 93.06 278 LEU A O 1
ATOM 2250 N N . ALA A 1 279 ? -10.882 -9.582 12.746 1.00 94.00 279 ALA A N 1
ATOM 2251 C CA . ALA A 1 279 ? -9.542 -9.066 12.519 1.00 94.00 279 ALA A CA 1
ATOM 2252 C C . ALA A 1 279 ? -9.248 -9.044 11.017 1.00 94.00 279 ALA A C 1
ATOM 2254 O O . ALA A 1 279 ? -9.331 -10.072 10.353 1.00 94.00 279 ALA A O 1
ATOM 2255 N N . VAL A 1 280 ? -8.873 -7.881 10.480 1.00 95.56 280 VAL A N 1
ATOM 2256 C CA . VAL A 1 280 ? -8.440 -7.741 9.083 1.00 95.56 280 VAL A CA 1
ATOM 2257 C C . VAL A 1 280 ? -7.018 -7.207 9.040 1.00 95.56 280 VAL A C 1
ATOM 2259 O O . VAL A 1 280 ? -6.669 -6.284 9.772 1.00 95.56 280 VAL A O 1
ATOM 2262 N N . THR A 1 281 ? -6.177 -7.778 8.183 1.00 96.31 281 THR A N 1
ATOM 2263 C CA . THR A 1 281 ? -4.770 -7.383 8.050 1.00 96.31 281 THR A CA 1
ATOM 2264 C C . THR A 1 281 ? -4.454 -7.026 6.605 1.00 96.31 281 THR A C 1
ATOM 2266 O O . THR A 1 281 ? -4.753 -7.793 5.695 1.00 96.31 281 THR A O 1
ATOM 2269 N N . PHE A 1 282 ? -3.874 -5.845 6.383 1.00 95.31 282 PHE A N 1
ATOM 2270 C CA . PHE A 1 282 ? -3.423 -5.423 5.058 1.00 95.31 282 PHE A CA 1
ATOM 2271 C C . PHE A 1 282 ? -2.013 -5.943 4.803 1.00 95.31 282 PHE A C 1
ATOM 2273 O O . PHE A 1 282 ? -1.086 -5.567 5.515 1.00 95.31 282 PHE A O 1
ATOM 2280 N N . LEU A 1 283 ? -1.857 -6.751 3.756 1.00 92.12 283 LEU A N 1
ATOM 2281 C CA . LEU A 1 283 ? -0.562 -7.220 3.269 1.00 92.12 283 LEU A CA 1
ATOM 2282 C C . LEU A 1 283 ? -0.103 -6.321 2.119 1.00 92.12 283 LEU A C 1
ATOM 2284 O O . LEU A 1 283 ? -0.851 -6.124 1.158 1.00 92.12 283 LEU A O 1
ATOM 2288 N N . ALA A 1 284 ? 1.097 -5.750 2.218 1.00 86.81 284 ALA A N 1
ATOM 2289 C CA . ALA A 1 284 ? 1.647 -4.862 1.195 1.00 86.81 284 ALA A CA 1
ATOM 2290 C C . ALA A 1 284 ? 2.852 -5.452 0.447 1.00 86.81 284 ALA A C 1
ATOM 2292 O O . ALA A 1 284 ? 3.165 -4.973 -0.642 1.00 86.81 284 ALA A O 1
ATOM 2293 N N . ASN A 1 285 ? 3.538 -6.441 1.017 1.00 84.12 285 ASN A N 1
ATOM 2294 C CA . ASN A 1 285 ? 4.737 -7.065 0.453 1.00 84.12 285 ASN A CA 1
ATOM 2295 C C . ASN A 1 285 ? 4.865 -8.533 0.916 1.00 84.12 285 ASN A C 1
ATOM 2297 O O . ASN A 1 285 ? 4.000 -9.040 1.629 1.00 84.12 285 ASN A O 1
ATOM 2301 N N . GLU A 1 286 ? 5.923 -9.221 0.489 1.00 83.12 286 GLU A N 1
ATOM 2302 C CA . GLU A 1 286 ? 6.155 -10.635 0.820 1.00 83.12 286 GLU A CA 1
ATOM 2303 C C . GLU A 1 286 ? 6.532 -10.848 2.290 1.00 83.12 286 GLU A C 1
ATOM 2305 O O . GLU A 1 286 ? 6.025 -11.777 2.905 1.00 83.12 286 GLU A O 1
ATOM 2310 N N . TYR A 1 287 ? 7.299 -9.939 2.895 1.00 87.56 287 TYR A N 1
ATOM 2311 C CA . TYR A 1 287 ? 7.636 -9.997 4.323 1.00 87.56 287 TYR A CA 1
ATOM 2312 C C . TYR A 1 287 ? 6.388 -9.925 5.225 1.00 87.56 287 TYR A C 1
ATOM 2314 O O . TYR A 1 287 ? 6.256 -10.656 6.209 1.00 87.56 287 TYR A O 1
ATOM 2322 N N . ASP A 1 288 ? 5.422 -9.079 4.860 1.00 91.88 288 ASP A N 1
ATOM 2323 C CA . ASP A 1 288 ? 4.112 -9.009 5.511 1.00 91.88 288 ASP A CA 1
ATOM 2324 C C . ASP A 1 288 ? 3.382 -10.368 5.434 1.00 91.88 288 ASP A C 1
ATOM 2326 O O . ASP A 1 288 ? 2.763 -10.803 6.408 1.00 91.88 288 ASP A O 1
ATOM 2330 N N . ALA A 1 289 ? 3.453 -11.043 4.279 1.00 90.00 289 ALA A N 1
ATOM 2331 C CA . ALA A 1 289 ? 2.846 -12.357 4.068 1.00 90.00 289 ALA A CA 1
ATOM 2332 C C . ALA A 1 289 ? 3.569 -13.462 4.855 1.00 90.00 289 ALA A C 1
ATOM 2334 O O . ALA A 1 289 ? 2.906 -14.296 5.466 1.00 90.00 289 ALA A O 1
ATOM 2335 N N . GLU A 1 290 ? 4.903 -13.438 4.915 1.00 91.19 290 GLU A N 1
ATOM 2336 C CA . GLU A 1 290 ? 5.703 -14.340 5.753 1.00 91.19 290 GLU A CA 1
ATOM 2337 C C . GLU A 1 290 ? 5.339 -14.199 7.232 1.00 91.19 290 GLU A C 1
ATOM 2339 O O . GLU A 1 290 ? 5.129 -15.194 7.923 1.00 91.19 290 GLU A O 1
ATOM 2344 N N . THR A 1 291 ? 5.186 -12.962 7.708 1.00 92.00 291 THR A N 1
ATOM 2345 C CA . THR A 1 291 ? 4.797 -12.682 9.096 1.00 92.00 291 THR A CA 1
ATOM 2346 C C . THR A 1 291 ? 3.403 -13.237 9.392 1.00 92.00 291 THR A C 1
ATOM 2348 O O . THR A 1 291 ? 3.179 -13.835 10.444 1.00 92.00 291 THR A O 1
ATOM 2351 N N . LEU A 1 292 ? 2.457 -13.092 8.456 1.00 94.06 292 LEU A N 1
ATOM 2352 C CA . LEU A 1 292 ? 1.125 -13.679 8.595 1.00 94.06 292 LEU A CA 1
ATOM 2353 C C . LEU A 1 292 ? 1.168 -15.216 8.564 1.00 94.06 292 LEU A C 1
ATOM 2355 O O . LEU A 1 292 ? 0.468 -15.851 9.347 1.00 94.06 292 LEU A O 1
ATOM 2359 N N . ASN A 1 293 ? 2.012 -15.824 7.729 1.00 93.56 293 ASN A N 1
ATOM 2360 C CA . ASN A 1 293 ? 2.197 -17.278 7.701 1.00 93.56 293 ASN A CA 1
ATOM 2361 C C . ASN A 1 293 ? 2.741 -17.808 9.032 1.00 93.56 293 ASN A C 1
ATOM 2363 O O . ASN A 1 293 ? 2.205 -18.780 9.557 1.00 93.56 293 ASN A O 1
ATOM 2367 N N . GLN A 1 294 ? 3.702 -17.113 9.647 1.00 93.62 294 GLN A N 1
ATOM 2368 C CA . GLN A 1 294 ? 4.188 -17.457 10.988 1.00 93.62 294 GLN A CA 1
ATOM 2369 C C . GLN A 1 294 ? 3.078 -17.382 12.046 1.00 93.62 294 GLN A C 1
ATOM 2371 O O . GLN A 1 294 ? 3.048 -18.197 12.965 1.00 93.62 294 GLN A O 1
ATOM 2376 N N . VAL A 1 295 ? 2.155 -16.418 11.937 1.00 94.19 295 VAL A N 1
ATOM 2377 C CA . VAL A 1 295 ? 0.970 -16.337 12.812 1.00 94.19 295 VAL A CA 1
ATOM 2378 C C . VAL A 1 295 ? 0.068 -17.558 12.610 1.00 94.19 295 VAL A C 1
ATOM 2380 O O . VAL A 1 295 ? -0.340 -18.170 13.595 1.00 94.19 295 VAL A O 1
ATOM 2383 N N . GLN A 1 296 ? -0.226 -17.921 11.360 1.00 94.75 296 GLN A N 1
ATOM 2384 C CA . GLN A 1 296 ? -1.080 -19.067 11.029 1.00 94.75 296 GLN A CA 1
ATOM 2385 C C . GLN A 1 296 ? -0.505 -20.386 11.555 1.00 94.75 296 GLN A C 1
ATOM 2387 O O . GLN A 1 296 ? -1.212 -21.139 12.220 1.00 94.75 296 GLN A O 1
ATOM 2392 N N . GLU A 1 297 ? 0.787 -20.633 11.321 1.00 94.44 297 GLU A N 1
ATOM 2393 C CA . GLU A 1 297 ? 1.486 -21.834 11.791 1.00 94.44 297 GLU A CA 1
ATOM 2394 C C . GLU A 1 297 ? 1.549 -21.896 13.317 1.00 94.44 297 GLU A C 1
ATOM 2396 O O . GLU A 1 297 ? 1.238 -22.922 13.916 1.00 94.44 297 GLU A O 1
ATOM 2401 N N . ARG A 1 298 ? 1.920 -20.787 13.967 1.00 93.88 298 ARG A N 1
ATOM 2402 C CA . ARG A 1 298 ? 2.114 -20.747 15.421 1.00 93.88 298 ARG A CA 1
ATOM 2403 C C . ARG A 1 298 ? 0.823 -20.954 16.207 1.00 93.88 298 ARG A C 1
ATOM 2405 O O . ARG A 1 298 ? 0.872 -21.511 17.302 1.00 93.88 298 ARG A O 1
ATOM 2412 N N . PHE A 1 299 ? -0.295 -20.437 15.705 1.00 91.88 299 PHE A N 1
ATOM 2413 C CA . PHE A 1 299 ? -1.582 -20.492 16.402 1.00 91.88 299 PHE A CA 1
ATOM 2414 C C . PHE A 1 299 ? -2.556 -21.508 15.801 1.00 91.88 299 PHE A C 1
ATOM 2416 O O . PHE A 1 299 ? -3.683 -21.587 16.278 1.00 91.88 299 PHE A O 1
ATOM 2423 N N . GLU A 1 300 ? -2.132 -22.272 14.789 1.00 93.25 300 GLU A N 1
ATOM 2424 C CA . GLU A 1 300 ? -2.949 -23.276 14.093 1.00 93.25 300 GLU A CA 1
ATOM 2425 C C . GLU A 1 300 ? -4.281 -22.698 13.572 1.00 93.25 300 GLU A C 1
ATOM 2427 O O . GLU A 1 300 ? -5.346 -23.307 13.679 1.00 93.25 300 GLU A O 1
ATOM 2432 N N . VAL A 1 301 ? -4.223 -21.488 13.005 1.00 92.50 301 VAL A N 1
ATOM 2433 C CA . VAL A 1 301 ? -5.383 -20.776 12.444 1.00 92.50 301 VAL A CA 1
ATOM 2434 C C . VAL A 1 301 ? -5.208 -20.525 10.953 1.00 92.50 301 VAL A C 1
ATOM 2436 O O . VAL A 1 301 ? -4.112 -20.218 10.495 1.00 92.50 301 VAL A O 1
ATOM 2439 N N . ASN A 1 302 ? -6.308 -20.588 10.202 1.00 93.00 302 ASN A N 1
ATOM 2440 C CA . ASN A 1 302 ? -6.339 -20.176 8.802 1.00 93.00 302 ASN A CA 1
ATOM 2441 C C . ASN A 1 302 ? -6.885 -18.744 8.691 1.00 93.00 302 ASN A C 1
ATOM 2443 O O . ASN A 1 302 ? -7.976 -18.454 9.186 1.00 93.00 302 ASN A O 1
ATOM 2447 N N . ILE A 1 303 ? -6.124 -17.850 8.064 1.00 93.81 303 ILE A N 1
ATOM 2448 C CA . ILE A 1 303 ? -6.479 -16.446 7.842 1.00 93.81 303 ILE A CA 1
ATOM 2449 C C . ILE A 1 303 ? -6.731 -16.262 6.347 1.00 93.81 303 ILE A C 1
ATOM 2451 O O . ILE A 1 303 ? -5.827 -15.974 5.562 1.00 93.81 303 ILE A O 1
ATOM 2455 N N . ASP A 1 304 ? -7.993 -16.424 5.961 1.00 92.69 304 ASP A N 1
ATOM 2456 C CA . ASP A 1 304 ? -8.404 -16.348 4.566 1.00 92.69 304 ASP A CA 1
ATOM 2457 C C . ASP A 1 304 ? -8.357 -14.922 4.003 1.00 92.69 304 ASP A C 1
ATOM 2459 O O . ASP A 1 304 ? -8.492 -13.912 4.706 1.00 92.69 304 ASP A O 1
ATOM 2463 N N . LYS A 1 305 ? -8.218 -14.834 2.675 1.00 90.94 305 LYS A N 1
ATOM 2464 C CA . LYS A 1 305 ? -8.416 -13.576 1.955 1.00 90.94 305 LYS A CA 1
ATOM 2465 C C . LYS A 1 305 ? -9.829 -13.065 2.237 1.00 90.94 305 LYS A C 1
ATOM 2467 O O . LYS A 1 305 ? -10.798 -13.794 2.051 1.00 90.94 305 LYS A O 1
ATOM 2472 N N . MET A 1 306 ? -9.931 -11.792 2.623 1.00 89.19 306 MET A N 1
ATOM 2473 C CA . MET A 1 306 ? -11.215 -11.151 2.907 1.00 89.19 306 MET A CA 1
ATOM 2474 C C . MET A 1 306 ? -12.179 -11.322 1.714 1.00 89.19 306 MET A C 1
ATOM 2476 O O . MET A 1 306 ? -11.803 -10.938 0.598 1.00 89.19 306 MET A O 1
ATOM 2480 N N . PRO A 1 307 ? -13.382 -11.892 1.922 1.00 88.62 307 PRO A N 1
ATOM 2481 C CA . PRO A 1 307 ? -14.391 -12.008 0.874 1.00 88.62 307 PRO A CA 1
ATOM 2482 C C . PRO A 1 307 ? -14.982 -10.632 0.536 1.00 88.62 307 PRO A C 1
ATOM 2484 O O . PRO A 1 307 ? -14.814 -9.668 1.286 1.00 88.62 307 PRO A O 1
ATOM 2487 N N . ASP A 1 308 ? -15.676 -10.535 -0.600 1.00 82.50 308 ASP A N 1
ATOM 2488 C CA . ASP A 1 308 ? -16.305 -9.278 -1.031 1.00 82.50 308 ASP A CA 1
ATOM 2489 C C . ASP A 1 308 ? -17.455 -8.849 -0.100 1.00 82.50 308 ASP A C 1
ATOM 2491 O O . ASP A 1 308 ? -17.632 -7.649 0.134 1.00 82.50 308 ASP A O 1
ATOM 2495 N N . ASP A 1 309 ? -18.160 -9.829 0.475 1.00 83.44 309 ASP A N 1
ATOM 2496 C CA . ASP A 1 309 ? -19.240 -9.661 1.446 1.00 83.44 309 ASP A CA 1
ATOM 2497 C C . ASP A 1 309 ? -18.942 -10.481 2.711 1.00 83.44 309 ASP A C 1
ATOM 2499 O O . ASP A 1 309 ? -18.529 -11.641 2.631 1.00 83.44 309 ASP A O 1
ATOM 2503 N N . ILE A 1 310 ? -19.157 -9.881 3.886 1.00 86.00 310 ILE A N 1
ATOM 2504 C CA . ILE A 1 310 ? -19.008 -10.539 5.191 1.00 86.00 310 ILE A CA 1
ATOM 2505 C C . ILE A 1 310 ? -20.361 -10.520 5.891 1.00 86.00 310 ILE A C 1
ATOM 2507 O O . ILE A 1 310 ? -20.952 -9.457 6.062 1.00 86.00 310 ILE A O 1
ATOM 2511 N N . ASP A 1 311 ? -20.835 -11.690 6.318 1.00 86.25 311 ASP A N 1
ATOM 2512 C CA . ASP A 1 311 ? -22.035 -11.788 7.145 1.00 86.25 311 ASP A CA 1
ATOM 2513 C C . ASP A 1 311 ? -21.749 -11.241 8.550 1.00 86.25 311 ASP A C 1
ATOM 2515 O O . ASP A 1 311 ? -20.877 -11.735 9.274 1.00 86.25 311 ASP A O 1
ATOM 2519 N N . ASN A 1 312 ? -22.518 -10.227 8.942 1.00 86.06 312 ASN A N 1
ATOM 2520 C CA . ASN A 1 312 ? -22.458 -9.609 10.259 1.00 86.06 312 ASN A CA 1
ATOM 2521 C C . ASN A 1 312 ? -22.589 -10.633 11.388 1.00 86.06 312 ASN A C 1
ATOM 2523 O O . ASN A 1 312 ? -21.892 -10.513 12.391 1.00 86.06 312 ASN A O 1
ATOM 2527 N N . ALA A 1 313 ? -23.397 -11.685 11.217 1.00 83.56 313 ALA A N 1
ATOM 2528 C CA . ALA A 1 313 ? -23.606 -12.702 12.247 1.00 83.56 313 ALA A CA 1
ATOM 2529 C C . ALA A 1 313 ? -22.322 -13.464 12.629 1.00 83.56 313 ALA A C 1
ATOM 2531 O O . ALA A 1 313 ? -22.276 -14.134 13.667 1.00 83.56 313 ALA A O 1
ATOM 2532 N N . VAL A 1 314 ? -21.270 -13.388 11.808 1.00 84.62 314 VAL A N 1
ATOM 2533 C CA . VAL A 1 314 ? -19.978 -14.032 12.071 1.00 84.62 314 VAL A CA 1
ATOM 2534 C C . VAL A 1 314 ? -19.152 -13.246 13.094 1.00 84.62 314 VAL A C 1
ATOM 2536 O O . VAL A 1 314 ? -18.332 -13.851 13.784 1.00 84.62 314 VAL A O 1
ATOM 2539 N N . TYR A 1 315 ? -19.376 -11.934 13.248 1.00 83.81 315 TYR A N 1
ATOM 2540 C CA . TYR A 1 315 ? -18.472 -11.074 14.024 1.00 83.81 315 TYR A CA 1
ATOM 2541 C C . TYR A 1 315 ? -19.115 -9.924 14.828 1.00 83.81 315 TYR A C 1
ATOM 2543 O O . TYR A 1 315 ? -18.420 -9.323 15.652 1.00 83.81 315 TYR A O 1
ATOM 2551 N N . PHE A 1 316 ? -20.388 -9.603 14.593 1.00 78.62 316 PHE A N 1
ATOM 2552 C CA . PHE A 1 316 ? -21.171 -8.558 15.264 1.00 78.62 316 PHE A CA 1
ATOM 2553 C C . PHE A 1 316 ? -22.245 -9.189 16.157 1.00 78.62 316 PHE A C 1
ATOM 2555 O O . PHE A 1 316 ? -22.416 -8.686 17.289 1.00 78.62 316 PHE A O 1
#

pLDDT: mean 86.36, std 17.32, range [29.62, 98.5]

Sequence (316 aa):
MSEELCDFDDSDQIEIVQNIKDQENVSIHRSGFRDFLLKPELLRAINDFGFEFPSEIQNDCIPQAILGLDIICQTKSGMGKTAVFLLSTLQQIELNGENVKILVICHTRELAFQISKEFERFSKHMNGVRTAVFFGGRSISKDEETLIKKRPHIVVGTPGRLLALRNKKLTEMLEKLDYNQVIIFVKSVQRCVSLCEQLNKQKYSVVAIHRSMKQDQRLKIYQQFKNFESRIMVPTNLFGRGIDIERVNVVINYDVPEDSDTYLHRVARAGRFDTKGLAVTFLANEYDAETLNQVQERFEVNIDKMPDDIDNAVYF

Nearest PDB structures (foldseek):
  8enk-assembly1_A  TM=5.166E-01  e=2.957E-37  Homo sapiens
  7znk-assembly1_p  TM=5.248E-01  e=5.186E-34  Homo sapiens
  5suq-assembly1_C  TM=5.153E-01  e=5.868E-33  Saccharomyces cerevisiae S288C
  7apx-assembly1_F  TM=5.169E-01  e=4.001E-33  Saccharomyces cerevisiae S288C
  5sup-assembly3_C  TM=5.183E-01  e=1.957E-30  Saccharomyces cerevisiae S288C

Foldseek 3Di:
DDDDDDDDDPPPDPDPDDDDDDDDDDPPPQDFPVVLVADPLLVVLCVVVPNGHQFPQLVVQQNVLLVVDDDDDDDDPPRCPLVSNLRSQVRVDDPDDLAAQAEAEDADQVVLVVSQVVNCSSCVRPPPAFEDEWEPDDDLVVVVVCCVVRSHNHYGYYPVRVVVNLLVVVVVCVVAADAQAEEEEDQDPVCQVVSQVVVVVVVAFEDEAEDPDDPVVNVVVLVCVLVSVHRYYYYNAHPDPDDARARGQEYEHSDQDPALVSVCRRQVNHCPPNAFHYYHYDDDDVVSVVRVVRNCVVVVDDDDDDDPHDDNVRTD

Organism: Helobdella robusta (NCBI:txid6412)

Mean predicted aligned error: 9.18 Å

Radius of gyration: 25.36 Å; Cα contacts (8 Å, |Δi|>4): 410; chains: 1; bounding box: 74×52×63 Å

InterPro domains:
  IPR001650 Helicase, C-terminal domain-like [PF00271] (167-273)
  IPR001650 Helicase, C-terminal domain-like [PS51194] (169-314)
  IPR001650 Helicase, C-terminal domain-like [SM00490] (193-274)
  IPR014001 Helicase superfamily 1/2, ATP-binding domain [PS51192] (62-179)
  IPR014001 Helicase superfamily 1/2, ATP-binding domain [SM00487] (50-222)
  IPR014014 RNA helicase, DEAD-box type, Q motif [PS51195] (31-59)
  IPR027417 P-loop containing nucleoside triphosphate hydrolase [G3DSA:3.40.50.300] (19-187)
  IPR027417 P-loop containing nucleoside triphosphate hydrolase [G3DSA:3.40.50.300] (203-299)
  IPR027417 P-loop containing nucleoside triphosphate hydrolase [SSF52540] (26-135)
  IPR027417 P-loop containing nucleoside triphosphate hydrolase [SSF52540] (99-286)

Solvent-accessible surface area (backbone atoms only — not comparable to full-atom values): 18877 Å² total; per-residue (Å²): 136,84,84,79,79,84,79,81,76,92,74,85,71,82,80,80,85,75,89,78,76,92,77,80,91,72,84,75,78,76,69,38,66,71,76,68,69,58,52,70,41,45,54,49,31,42,52,77,71,69,60,68,64,63,42,71,63,33,65,66,44,29,66,51,37,52,74,71,52,91,81,90,86,87,78,68,88,90,56,49,68,68,55,30,58,50,52,18,49,61,61,60,61,72,89,78,75,68,58,70,77,42,81,47,77,40,92,45,63,67,56,21,52,50,54,39,50,49,50,55,53,48,40,67,63,42,85,87,72,32,74,42,68,41,44,79,98,58,67,65,68,59,54,52,52,43,49,71,73,60,41,30,32,31,40,23,16,20,64,71,38,52,50,48,54,56,51,46,56,54,50,55,47,65,71,71,51,83,68,72,19,36,41,40,33,27,85,37,60,70,55,25,54,55,50,46,54,51,41,44,74,71,68,45,55,63,45,72,35,43,86,90,53,56,69,70,59,46,50,51,53,48,50,41,42,68,71,61,76,33,41,31,38,28,26,40,62,74,79,69,91,80,75,81,47,89,58,25,22,33,24,32,28,65,36,63,60,97,44,50,67,56,41,50,68,54,45,70,45,22,32,64,92,92,40,48,38,41,72,46,73,49,71,88,53,67,69,45,46,52,47,50,48,51,36,26,66,75,67,75,46,87,84,73,81,82,66,99,73,79,69,56,90,72,26,104

Secondary structure (DSSP, 8-state):
---------TT------------------PPPGGGGT--HHHHHHHHHTT--S--HHHHHHHHHHHTT--------TTSSHHHHHHHHHHHH----SSS--EEEE-S-HHHHHHHHHHHHHHTTTSTT--EEEE-SSS-HHHHHHHHHHH--SEEEE-HHHHHHHHHHHHHHHHHHS--SEEEEE-SSHHHHHHHHHHHHHTT--EEEE-TTS-HHHHHHHHHHHHTTS-SEEEESS-SSTT---TTEEEEEESS--SSHHHHHHHHTTSS-TT---EEEE---SHHHHHHHHHHHHHHT---PPPPSS--GGGT-